Protein AF-A0A951F883-F1 (afdb_monomer_lite)

Secondary structure (DSSP, 8-state):
-----------------------------------------------------THHHHHHHHHHHHHHHHHHHHHHHHHHHTTSS-HHHHHHHHHHHHHHHHHHHHHHHTSSS--GGG--HHHHHHHHHHHHHHHHHHHHHHHHHHHHHHTTSS-HHHHHHHHHHHHHHHHHHHHHHHHHHHHHHHHHHHHHHHHHHHTT--HHHHEEEE-TTS---GGGHHHHHHHHHHHHSS---EEEES--HHHHHTTEE-TT-EEE---TTSHHHHHHHHHHHHTT--EEEESS-BTTTBSSSEEEESSPPEEP-----

Structure (mmCIF, N/CA/C/O backbone):
data_AF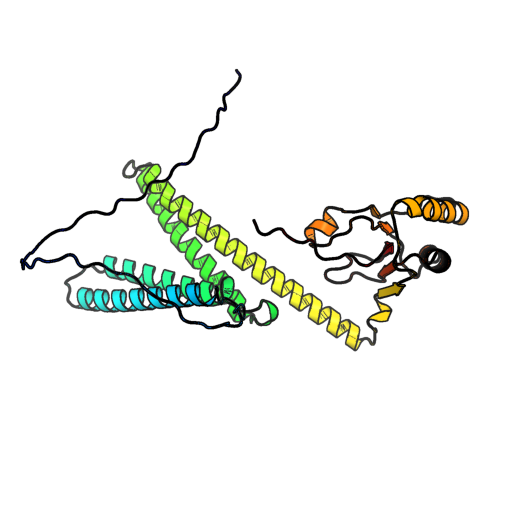-A0A951F883-F1
#
_entry.id   AF-A0A951F883-F1
#
loop_
_atom_site.group_PDB
_atom_site.id
_atom_site.type_symbol
_atom_site.label_atom_id
_atom_site.label_alt_id
_atom_site.label_comp_id
_atom_site.label_asym_id
_atom_site.label_entity_id
_atom_site.label_seq_id
_atom_site.pdbx_PDB_ins_code
_atom_site.Cartn_x
_atom_site.Cartn_y
_atom_site.Cartn_z
_atom_site.occupancy
_atom_site.B_iso_or_equiv
_atom_site.auth_seq_id
_atom_site.auth_comp_id
_atom_site.auth_asym_id
_atom_site.auth_atom_id
_atom_site.pdbx_PDB_model_num
ATOM 1 N N . MET A 1 1 ? -34.482 -24.686 -9.930 1.00 43.56 1 MET A N 1
ATOM 2 C CA . MET A 1 1 ? -33.218 -24.230 -10.559 1.00 43.56 1 MET A CA 1
ATOM 3 C C . MET A 1 1 ? -33.527 -23.090 -11.518 1.00 43.56 1 MET A C 1
ATOM 5 O O . MET A 1 1 ? -34.614 -23.067 -12.077 1.00 43.56 1 MET A O 1
ATOM 9 N N . SER A 1 2 ? -32.551 -22.199 -11.689 1.00 38.66 2 SER A N 1
ATOM 10 C CA . SER A 1 2 ? -32.579 -20.903 -12.387 1.00 38.66 2 SER A CA 1
ATOM 11 C C . SER A 1 2 ? -33.092 -19.714 -11.565 1.00 38.66 2 SER A C 1
ATOM 13 O O . SER A 1 2 ? -34.250 -19.645 -11.159 1.00 38.66 2 SER A O 1
ATOM 15 N N . LYS A 1 3 ? -32.135 -18.825 -11.280 1.00 35.69 3 LYS A N 1
ATOM 16 C CA . LYS A 1 3 ? -32.240 -17.597 -10.499 1.00 35.69 3 LYS A CA 1
ATOM 17 C C . LYS A 1 3 ? -32.502 -16.399 -11.416 1.00 35.69 3 LYS A C 1
ATOM 19 O O . LYS A 1 3 ? -32.080 -16.366 -12.566 1.00 35.69 3 LYS A O 1
ATOM 24 N N . SER A 1 4 ? -33.156 -15.423 -10.806 1.00 34.41 4 SER A N 1
ATOM 25 C CA . SER A 1 4 ? -33.413 -14.035 -11.183 1.00 34.41 4 SER A CA 1
ATOM 26 C C . SER A 1 4 ? -32.200 -13.232 -11.673 1.00 34.41 4 SER A C 1
ATOM 28 O O . SER A 1 4 ? -31.089 -13.476 -11.217 1.00 34.41 4 SER A O 1
ATOM 30 N N . ALA A 1 5 ? -32.459 -12.155 -12.429 1.00 34.22 5 ALA A N 1
ATOM 31 C CA . ALA A 1 5 ? -32.172 -10.779 -11.982 1.00 34.22 5 ALA A CA 1
ATOM 32 C C . ALA A 1 5 ? -32.765 -9.733 -12.951 1.00 34.22 5 ALA A C 1
ATOM 34 O O . ALA A 1 5 ? -32.318 -9.588 -14.085 1.00 34.22 5 ALA A O 1
ATOM 35 N N . LYS A 1 6 ? -33.764 -8.983 -12.472 1.00 31.06 6 LYS A N 1
ATOM 36 C CA . LYS A 1 6 ? -34.178 -7.677 -13.004 1.00 31.06 6 LYS A CA 1
ATOM 37 C C . LYS A 1 6 ? -33.510 -6.611 -12.133 1.00 31.06 6 LYS A C 1
ATOM 39 O O . LYS A 1 6 ? -33.590 -6.710 -10.912 1.00 31.06 6 LYS A O 1
ATOM 44 N N . TRP A 1 7 ? -32.874 -5.619 -12.744 1.00 31.67 7 TRP A N 1
ATOM 45 C CA . TRP A 1 7 ? -32.436 -4.395 -12.066 1.00 31.67 7 TRP A CA 1
ATOM 46 C C . TRP A 1 7 ? -33.595 -3.396 -12.012 1.00 31.67 7 TRP A C 1
ATOM 48 O O . TRP A 1 7 ? -34.329 -3.274 -12.997 1.00 31.67 7 TRP A O 1
ATOM 58 N N . PRO A 1 8 ? -33.755 -2.669 -10.894 1.00 40.34 8 PRO A N 1
ATOM 59 C CA . PRO A 1 8 ? -33.967 -1.231 -11.045 1.00 40.34 8 PRO A CA 1
ATOM 60 C C . PRO A 1 8 ? -33.284 -0.350 -9.975 1.00 40.34 8 PRO A C 1
ATOM 62 O O . PRO A 1 8 ? -33.286 -0.664 -8.793 1.00 40.34 8 PRO A O 1
ATOM 65 N N . ILE A 1 9 ? -32.791 0.801 -10.453 1.00 32.69 9 ILE A N 1
ATOM 66 C CA . ILE A 1 9 ? -33.051 2.162 -9.943 1.00 32.69 9 ILE A CA 1
ATOM 67 C C . ILE A 1 9 ? -32.659 2.447 -8.479 1.00 32.69 9 ILE A C 1
ATOM 69 O O . ILE A 1 9 ? -33.407 2.147 -7.555 1.00 32.69 9 ILE A O 1
ATOM 73 N N . TYR A 1 10 ? -31.560 3.186 -8.288 1.00 28.70 10 TYR A N 1
ATOM 74 C CA . TYR A 1 10 ? -31.334 3.972 -7.071 1.00 28.70 10 TYR A CA 1
ATOM 75 C C . TYR A 1 10 ? -31.839 5.404 -7.279 1.00 28.70 10 TYR A C 1
ATOM 77 O O . TYR A 1 10 ? -31.246 6.190 -8.015 1.00 28.70 10 TYR A O 1
ATOM 85 N N . GLY A 1 11 ? -32.962 5.709 -6.628 1.00 27.70 11 GLY A N 1
ATOM 86 C CA . GLY A 1 11 ? -33.382 7.058 -6.269 1.00 27.70 11 GLY A CA 1
ATOM 87 C C . GLY A 1 11 ? -32.917 7.392 -4.849 1.00 27.70 11 GLY A C 1
ATOM 88 O O . GLY A 1 11 ? -32.755 6.506 -4.014 1.00 27.70 11 GLY A O 1
ATOM 89 N N . ALA A 1 12 ? -32.683 8.683 -4.627 1.00 32.75 12 ALA A N 1
ATOM 90 C CA . ALA A 1 12 ? -32.290 9.320 -3.375 1.00 32.75 12 ALA A CA 1
ATOM 91 C C . ALA A 1 12 ? -33.176 8.950 -2.170 1.00 32.75 12 ALA A C 1
ATOM 93 O O . ALA A 1 12 ? -34.337 8.604 -2.363 1.00 32.75 12 ALA A O 1
ATOM 94 N N . ILE A 1 13 ? -32.665 9.143 -0.944 1.00 29.00 13 ILE A N 1
ATOM 95 C CA . ILE A 1 13 ? -33.336 9.926 0.112 1.00 29.00 13 ILE A CA 1
ATOM 96 C C . ILE A 1 13 ? -32.418 10.129 1.333 1.00 29.00 13 ILE A C 1
ATOM 98 O O . ILE A 1 13 ? -31.695 9.247 1.785 1.00 29.00 13 ILE A O 1
ATOM 102 N N . LEU A 1 14 ? -32.497 11.372 1.796 1.00 28.56 14 LEU A N 1
ATOM 103 C CA . LEU A 1 14 ? -31.942 12.047 2.961 1.00 28.56 14 LEU A CA 1
ATOM 104 C C . LEU A 1 14 ? -32.742 11.718 4.248 1.00 28.56 14 LEU A C 1
ATOM 106 O O . LEU A 1 14 ? -33.896 11.313 4.164 1.00 28.56 14 LEU A O 1
ATOM 110 N N . CYS A 1 15 ? -32.169 12.066 5.409 1.00 27.91 15 CYS A N 1
ATOM 111 C CA . CYS A 1 15 ? -32.773 12.198 6.754 1.00 27.91 15 CYS A CA 1
ATOM 112 C C . CYS A 1 15 ? -32.878 10.938 7.633 1.00 27.91 15 CYS A C 1
ATOM 114 O O . CYS A 1 15 ? -33.647 10.030 7.354 1.00 27.91 15 CYS A O 1
ATOM 116 N N . MET A 1 16 ? -32.242 10.976 8.812 1.00 27.28 16 MET A N 1
ATOM 117 C CA . MET A 1 16 ? -32.909 11.361 10.070 1.00 27.28 16 MET A CA 1
ATOM 118 C C . MET A 1 16 ? -31.922 11.314 11.249 1.00 27.28 16 MET A C 1
ATOM 120 O O . MET A 1 16 ? -31.499 10.244 11.671 1.00 27.28 16 MET A O 1
ATOM 124 N N . LEU A 1 17 ? -31.637 12.471 11.849 1.00 33.62 17 LEU A N 1
ATOM 125 C CA . LEU A 1 17 ? -31.330 12.553 13.277 1.00 33.62 17 LEU A CA 1
ATOM 126 C C . LEU A 1 17 ? -32.220 13.641 13.871 1.00 33.62 17 LEU A C 1
ATOM 128 O O . LEU A 1 17 ? -32.060 14.825 13.584 1.00 33.62 17 LEU A O 1
ATOM 132 N N . ALA A 1 18 ? -33.190 13.203 14.667 1.00 32.91 18 ALA A N 1
ATOM 133 C CA . ALA A 1 18 ? -34.040 14.047 15.481 1.00 32.91 18 ALA A CA 1
ATOM 134 C C . ALA A 1 18 ? -33.900 13.628 16.945 1.00 32.91 18 ALA A C 1
ATOM 136 O O . ALA A 1 18 ? -33.904 12.438 17.255 1.00 32.91 18 ALA A O 1
ATOM 137 N N . GLY A 1 19 ? -33.875 14.635 17.819 1.00 27.22 19 GLY A N 1
ATOM 138 C CA . GLY A 1 19 ? -34.333 14.525 19.199 1.00 27.22 19 GLY A CA 1
ATOM 139 C C . GLY A 1 19 ? -33.302 14.930 20.245 1.00 27.22 19 GLY A C 1
ATOM 140 O O . GLY A 1 19 ? -32.483 14.113 20.631 1.00 27.22 19 GLY A O 1
ATOM 141 N N . PHE A 1 20 ? -33.393 16.161 20.752 1.00 30.19 20 PHE A N 1
ATOM 142 C CA . PHE A 1 20 ? -33.815 16.427 22.138 1.00 30.19 20 PHE A CA 1
ATOM 143 C C . PHE A 1 20 ? -34.248 17.910 22.274 1.00 30.19 20 PHE A C 1
ATOM 145 O O . PHE A 1 20 ? -33.787 18.739 21.487 1.00 30.19 20 PHE A O 1
ATOM 152 N N . PRO A 1 21 ? -35.190 18.254 23.180 1.00 47.72 21 PRO A N 1
ATOM 153 C CA . PRO A 1 21 ? -36.017 19.455 23.076 1.00 47.72 21 PRO A CA 1
ATOM 154 C C . PRO A 1 21 ? -35.662 20.560 24.085 1.00 47.72 21 PRO A C 1
ATOM 156 O O . PRO A 1 21 ? -35.121 20.290 25.153 1.00 47.72 21 PRO A O 1
ATOM 159 N N . GLY A 1 22 ? -36.159 21.772 23.808 1.00 29.59 22 GLY A N 1
ATOM 160 C CA . GLY A 1 22 ? -36.805 22.587 24.843 1.00 29.59 22 GLY A CA 1
ATOM 161 C C . GLY A 1 22 ? -36.310 24.024 25.027 1.00 29.59 22 GLY A C 1
ATOM 162 O O . GLY A 1 22 ? -35.178 24.235 25.434 1.00 29.59 22 GLY A O 1
ATOM 163 N N . TRP A 1 23 ? -37.266 24.955 24.869 1.00 33.91 23 TRP A N 1
ATOM 164 C CA . TRP A 1 23 ? -37.297 26.379 25.266 1.00 33.91 23 TRP A CA 1
ATOM 165 C C . TRP A 1 23 ? -36.600 27.341 24.284 1.00 33.91 23 TRP A C 1
ATOM 167 O O . TRP A 1 23 ? -35.400 27.275 24.087 1.00 33.91 23 TRP A O 1
ATOM 177 N N . GLY A 1 24 ? -37.250 28.283 23.596 1.00 31.23 24 GLY A N 1
ATOM 178 C CA . GLY A 1 24 ? -38.597 28.839 23.702 1.00 31.23 24 GLY A CA 1
ATOM 179 C C . GLY A 1 24 ? -38.526 30.340 23.988 1.00 31.23 24 GLY A C 1
ATOM 180 O O . GLY A 1 24 ? -38.476 30.698 25.155 1.00 31.23 24 GLY A O 1
ATOM 181 N N . GLN A 1 25 ? -38.557 31.194 22.953 1.00 37.16 25 GLN A N 1
ATOM 182 C CA . GLN A 1 25 ? -39.374 32.423 22.918 1.00 37.16 25 GLN A CA 1
ATOM 183 C C . GLN A 1 25 ? -39.270 33.204 21.590 1.00 37.16 25 GLN A C 1
ATOM 185 O O . GLN A 1 25 ? -38.217 33.677 21.184 1.00 37.16 25 GLN A O 1
ATOM 190 N N . SER A 1 26 ? -40.442 33.285 20.957 1.00 33.22 26 SER A N 1
ATOM 191 C CA . SER A 1 26 ? -41.060 34.305 20.094 1.00 33.22 26 SER A CA 1
ATOM 192 C C . SER A 1 26 ? -40.390 35.674 19.861 1.00 33.22 26 SER A C 1
ATOM 194 O O . SER A 1 26 ? -40.106 36.389 20.815 1.00 33.22 26 SER A O 1
ATOM 196 N N . ALA A 1 27 ? -40.369 36.094 18.586 1.00 34.38 27 ALA A N 1
ATOM 197 C CA . ALA A 1 27 ? -40.848 37.389 18.045 1.00 34.38 27 ALA A CA 1
ATOM 198 C C . ALA A 1 27 ? -40.723 37.324 16.498 1.00 34.38 27 ALA A C 1
ATOM 200 O O . ALA A 1 27 ? -39.640 37.079 15.987 1.00 34.38 27 ALA A O 1
ATOM 201 N N . ALA A 1 28 ? -41.800 37.216 15.711 1.00 31.69 28 ALA A N 1
ATOM 202 C CA . ALA A 1 28 ? -42.703 38.276 15.232 1.00 31.69 28 ALA A CA 1
ATOM 203 C C . ALA A 1 28 ? -42.051 39.312 14.280 1.00 31.69 28 ALA A C 1
ATOM 205 O O . ALA A 1 28 ? -41.167 40.054 14.687 1.00 31.69 28 ALA A O 1
ATOM 206 N N . GLY A 1 29 ? -42.575 39.401 13.044 1.00 31.91 29 GLY A N 1
ATOM 207 C CA . GLY A 1 29 ? -42.363 40.503 12.080 1.00 31.91 29 GLY A CA 1
ATOM 208 C C . GLY A 1 29 ? -42.055 40.009 10.656 1.00 31.91 29 GLY A C 1
ATOM 209 O O . GLY A 1 29 ? -40.917 39.674 10.372 1.00 31.91 29 GLY A O 1
ATOM 210 N N . GLN A 1 30 ? -43.039 39.664 9.815 1.00 32.91 30 GLN A N 1
ATOM 211 C CA . GLN A 1 30 ? -43.811 40.520 8.883 1.00 32.91 30 GLN A CA 1
ATOM 212 C C . GLN A 1 30 ? -43.016 41.266 7.792 1.00 32.91 30 GLN A C 1
ATOM 214 O O . GLN A 1 30 ? -42.211 42.136 8.094 1.00 32.91 30 GLN A O 1
ATOM 219 N N . GLY A 1 31 ? -43.440 41.024 6.539 1.00 30.39 31 GLY A N 1
ATOM 220 C CA . GLY A 1 31 ? -43.352 41.937 5.386 1.00 30.39 31 GLY A CA 1
ATOM 221 C C . GLY A 1 31 ? -42.025 41.883 4.624 1.00 30.39 31 GLY A C 1
ATOM 222 O O . GLY A 1 31 ? -40.970 41.833 5.225 1.00 30.39 31 GLY A O 1
ATOM 223 N N . GLY A 1 32 ? -41.962 41.891 3.298 1.00 30.75 32 GLY A N 1
ATOM 224 C CA . GLY A 1 32 ? -42.953 42.145 2.263 1.00 30.75 32 GLY A CA 1
ATOM 225 C C . GLY A 1 32 ? -42.246 42.095 0.901 1.00 30.75 32 GLY A C 1
ATOM 226 O O . GLY A 1 32 ? -41.024 42.180 0.816 1.00 30.75 32 GLY A O 1
ATOM 227 N N . ALA A 1 33 ? -43.038 41.892 -0.146 1.00 32.91 33 ALA A N 1
ATOM 228 C CA . ALA A 1 33 ? -42.633 41.782 -1.543 1.00 32.91 33 ALA A CA 1
ATOM 229 C C . ALA A 1 33 ? -41.993 43.065 -2.111 1.00 32.91 33 ALA A C 1
ATOM 231 O O . ALA A 1 33 ? -42.304 44.163 -1.654 1.00 32.91 33 ALA A O 1
ATOM 232 N N . GLY A 1 34 ? -41.192 42.930 -3.177 1.00 31.39 34 GLY A N 1
ATOM 233 C CA . GLY A 1 34 ? -40.743 44.086 -3.960 1.00 31.39 34 GLY A CA 1
ATOM 234 C C . GLY A 1 34 ? -39.633 43.816 -4.980 1.00 31.39 34 GLY A C 1
ATOM 235 O O . GLY A 1 34 ? -38.496 44.190 -4.751 1.00 31.39 34 GLY A O 1
ATOM 236 N N . ASP A 1 35 ? -39.989 43.133 -6.066 1.00 30.31 35 ASP A N 1
ATOM 237 C CA . ASP A 1 35 ? -39.754 43.483 -7.480 1.00 30.31 35 ASP A CA 1
ATOM 238 C C . ASP A 1 35 ? -38.525 44.301 -7.975 1.00 30.31 35 ASP A C 1
ATOM 240 O O . ASP A 1 35 ? -38.195 45.363 -7.456 1.00 30.31 35 ASP A O 1
ATOM 244 N N . LYS A 1 36 ? -38.072 43.880 -9.177 1.00 33.66 36 LYS A N 1
ATOM 245 C CA . LYS A 1 36 ? -37.352 44.592 -10.273 1.00 33.66 36 LYS A CA 1
ATOM 246 C C . LYS A 1 36 ? -35.812 44.543 -10.376 1.00 33.66 36 LYS A C 1
ATOM 248 O O . LYS A 1 36 ? -35.089 45.291 -9.741 1.00 33.66 36 LYS A O 1
ATOM 253 N N . ALA A 1 37 ? -35.374 43.684 -11.305 1.00 32.22 37 ALA A N 1
ATOM 254 C CA . ALA A 1 37 ? -34.812 43.973 -12.643 1.00 32.22 37 ALA A CA 1
ATOM 255 C C . ALA A 1 37 ? -33.705 45.035 -12.878 1.00 32.22 37 ALA A C 1
ATOM 257 O O . ALA A 1 37 ? -33.809 46.177 -12.445 1.00 32.22 37 ALA A O 1
ATOM 258 N N . SER A 1 38 ? -32.813 44.651 -13.816 1.00 29.25 38 SER A N 1
ATOM 259 C CA . SER A 1 38 ? -31.803 45.424 -14.579 1.00 29.25 38 SER A CA 1
ATOM 260 C C . SER A 1 38 ? -30.549 45.851 -13.808 1.00 29.25 38 SER A C 1
ATOM 262 O O . SER A 1 38 ? -30.635 46.241 -12.657 1.00 29.25 38 SER A O 1
ATOM 264 N N . SER A 1 39 ? -29.334 45.840 -14.359 1.00 30.30 39 SER A N 1
ATOM 265 C CA . SER A 1 39 ? -28.843 45.679 -15.738 1.00 30.30 39 SER A CA 1
ATOM 266 C C . SER A 1 39 ? -27.308 45.571 -15.703 1.00 30.30 39 SER A C 1
ATOM 268 O O . SER A 1 39 ? -26.690 46.159 -14.822 1.00 30.30 39 SER A O 1
ATOM 270 N N . ASP A 1 40 ? -26.748 44.866 -16.688 1.00 29.17 40 ASP A N 1
ATOM 271 C CA . ASP A 1 40 ? -25.468 45.068 -17.393 1.00 29.17 40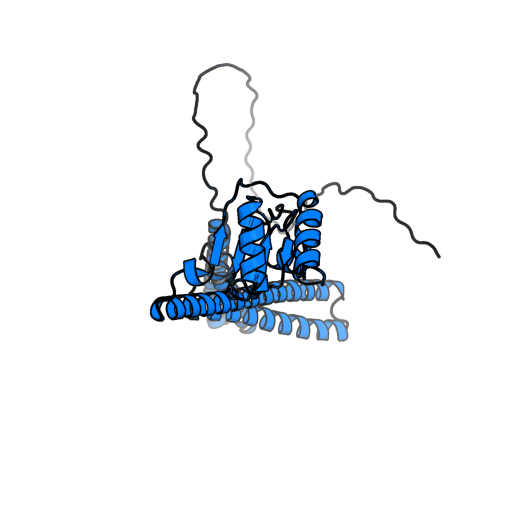 ASP A CA 1
ATOM 272 C C . ASP A 1 40 ? -24.224 45.621 -16.673 1.00 29.17 40 ASP A C 1
ATOM 274 O O . ASP A 1 40 ? -24.195 46.746 -16.181 1.00 29.17 40 ASP A O 1
ATOM 278 N N . GLY A 1 41 ? -23.105 44.894 -16.820 1.00 28.83 41 GLY A N 1
ATOM 279 C CA . GLY A 1 41 ? -21.776 45.490 -16.671 1.00 28.83 41 GLY A CA 1
ATOM 280 C C . GLY A 1 41 ? -20.602 44.519 -16.529 1.00 28.83 41 GLY A C 1
ATOM 281 O O . GLY A 1 41 ? -20.182 44.238 -15.419 1.00 28.83 41 GLY A O 1
ATOM 282 N N . VAL A 1 42 ? -20.060 44.068 -17.667 1.00 30.92 42 VAL A N 1
ATOM 283 C CA . VAL A 1 42 ? -18.616 43.953 -17.991 1.00 30.92 42 VAL A CA 1
ATOM 284 C C . VAL A 1 42 ? -17.650 43.419 -16.912 1.00 30.92 42 VAL A C 1
ATOM 286 O O . VAL A 1 42 ? -17.328 44.128 -15.971 1.00 30.92 42 VAL A O 1
ATOM 289 N N . ALA A 1 43 ? -17.004 42.274 -17.179 1.00 31.48 43 ALA A N 1
ATOM 290 C CA . ALA A 1 43 ? -15.533 42.159 -17.151 1.00 31.48 43 ALA A CA 1
ATOM 291 C C . ALA A 1 43 ? -15.059 40.767 -17.600 1.00 31.48 43 ALA A C 1
ATOM 293 O O . ALA A 1 43 ? -15.394 39.743 -17.009 1.00 31.48 43 ALA A O 1
ATOM 294 N N . ALA A 1 44 ? -14.212 40.752 -18.629 1.00 38.62 44 ALA A N 1
ATOM 295 C CA . ALA A 1 44 ? -13.382 39.616 -18.989 1.00 38.62 44 ALA A CA 1
ATOM 296 C C . ALA A 1 44 ? -12.392 39.322 -17.847 1.00 38.62 44 ALA A C 1
ATOM 298 O O . ALA A 1 44 ? -11.475 40.101 -17.589 1.00 38.62 44 ALA A O 1
ATOM 299 N N . GLY A 1 45 ? -12.592 38.192 -17.168 1.00 30.22 45 GLY A N 1
ATOM 300 C CA . GLY A 1 45 ? -11.732 37.673 -16.110 1.00 30.22 45 GLY A CA 1
ATOM 301 C C . GLY A 1 45 ? -11.105 36.350 -16.533 1.00 30.22 45 GLY A C 1
ATOM 302 O O . GLY A 1 45 ? -11.767 35.322 -16.606 1.00 30.22 45 GLY A O 1
ATOM 303 N N . LYS A 1 46 ? -9.812 36.414 -16.830 1.00 33.72 46 LYS A N 1
ATOM 304 C CA . LYS A 1 46 ? -8.858 35.330 -17.086 1.00 33.72 46 LYS A CA 1
ATOM 305 C C . LYS A 1 46 ? -9.064 34.162 -16.097 1.00 33.72 46 LYS A C 1
ATOM 307 O O . LYS A 1 46 ? -8.738 34.299 -14.922 1.00 33.72 46 LYS A O 1
ATOM 312 N N . SER A 1 47 ? -9.573 33.014 -16.554 1.00 29.38 47 SER A N 1
ATOM 313 C CA . SER A 1 47 ? -9.658 31.801 -15.730 1.00 29.38 47 SER A CA 1
ATOM 314 C C . SER A 1 47 ? -8.274 31.155 -15.621 1.00 29.38 47 SER A C 1
ATOM 316 O O . SER A 1 47 ? -7.905 30.283 -16.410 1.00 29.38 47 SER A O 1
ATOM 318 N N . ALA A 1 48 ? -7.482 31.614 -14.655 1.00 32.88 48 ALA A N 1
ATOM 319 C CA . ALA A 1 48 ? -6.428 30.789 -14.089 1.00 32.88 48 ALA A CA 1
ATOM 320 C C . ALA A 1 48 ? -7.125 29.660 -13.321 1.00 32.88 48 ALA A C 1
ATOM 322 O O . ALA A 1 48 ? -7.721 29.894 -12.271 1.00 32.88 48 ALA A O 1
ATOM 323 N N . ALA A 1 49 ? -7.124 28.459 -13.898 1.00 33.03 49 ALA A N 1
ATOM 324 C CA . ALA A 1 49 ? -7.482 27.246 -13.186 1.00 33.03 49 ALA A CA 1
ATOM 325 C C . ALA A 1 49 ? -6.457 27.071 -12.059 1.00 33.03 49 ALA A C 1
ATOM 327 O O . ALA A 1 49 ? -5.300 26.744 -12.314 1.00 33.03 49 ALA A O 1
ATOM 328 N N . GLY A 1 50 ? -6.868 27.420 -10.842 1.00 32.50 50 GLY A N 1
ATOM 329 C CA . GLY A 1 50 ? -6.099 27.173 -9.636 1.00 32.50 50 GLY A CA 1
ATOM 330 C C . GLY A 1 50 ? -6.033 25.676 -9.368 1.00 32.50 50 GLY A C 1
ATOM 331 O O . GLY A 1 50 ? -7.059 24.995 -9.395 1.00 32.50 50 GLY A O 1
ATOM 332 N N . ASP A 1 51 ? -4.816 25.202 -9.117 1.00 39.31 51 ASP A N 1
ATOM 333 C CA . ASP A 1 51 ? -4.539 23.976 -8.375 1.00 39.31 51 ASP A CA 1
ATOM 334 C C . ASP A 1 51 ? -5.423 23.922 -7.122 1.00 39.31 51 ASP A C 1
ATOM 336 O O . ASP A 1 51 ? -5.415 24.843 -6.302 1.00 39.31 51 ASP A O 1
ATOM 340 N N . ALA A 1 52 ? -6.194 22.846 -6.975 1.00 33.62 52 ALA A N 1
ATOM 341 C CA . ALA A 1 52 ? -6.950 22.564 -5.763 1.00 33.62 52 ALA A CA 1
ATOM 342 C C . ALA A 1 52 ? -6.081 21.740 -4.789 1.00 33.62 52 ALA A C 1
ATOM 344 O O . ALA A 1 52 ? -5.566 20.692 -5.186 1.00 33.62 52 ALA A O 1
ATOM 345 N N . PRO A 1 53 ? -5.932 22.158 -3.517 1.00 43.28 53 PRO A N 1
ATOM 346 C CA . PRO A 1 53 ? -5.242 21.394 -2.487 1.00 43.28 53 PRO A CA 1
ATOM 347 C C . PRO A 1 53 ? -6.257 20.507 -1.750 1.00 43.28 53 PRO A C 1
ATOM 349 O O . PRO A 1 53 ? -6.784 20.877 -0.705 1.00 43.28 53 PRO A O 1
ATOM 352 N N . GLU A 1 54 ? -6.575 19.328 -2.285 1.00 46.28 54 GLU A N 1
ATOM 353 C CA . GLU A 1 54 ? -7.500 18.404 -1.599 1.00 46.28 54 GLU A CA 1
ATOM 354 C C . GLU A 1 54 ? -6.872 17.732 -0.357 1.00 46.28 54 GLU A C 1
ATOM 356 O O . GLU A 1 54 ? -7.593 17.256 0.519 1.00 46.28 54 GLU A O 1
ATOM 361 N N . SER A 1 55 ? -5.540 17.748 -0.214 1.00 51.66 55 SER A N 1
ATOM 362 C CA . SER A 1 55 ? -4.830 17.108 0.907 1.00 51.66 55 SER A CA 1
ATOM 363 C C . SER A 1 55 ? -4.854 17.892 2.228 1.00 51.66 55 SER A C 1
ATOM 365 O O . SER A 1 55 ? -4.650 17.295 3.284 1.00 51.66 55 SER A O 1
ATOM 367 N N . ASP A 1 56 ? -5.116 19.204 2.206 1.00 58.09 56 ASP A N 1
ATOM 368 C CA . ASP A 1 56 ? -5.075 20.043 3.419 1.00 58.09 56 ASP A CA 1
ATOM 369 C C . ASP A 1 56 ? -6.318 19.862 4.309 1.00 58.09 56 ASP A C 1
ATOM 371 O O . ASP A 1 56 ? -6.245 19.987 5.534 1.00 58.09 56 ASP A O 1
ATOM 375 N N . GLY A 1 57 ? -7.462 19.504 3.716 1.00 61.78 57 GLY A N 1
ATOM 376 C CA . GLY A 1 57 ? -8.725 19.347 4.445 1.00 61.78 57 GLY A CA 1
ATOM 377 C C . GLY A 1 57 ? -8.746 18.148 5.400 1.00 61.78 57 GLY A C 1
ATOM 378 O O . GLY A 1 57 ? -9.291 18.246 6.501 1.00 61.78 57 GLY A O 1
ATOM 379 N N . ALA A 1 58 ? -8.123 17.030 5.011 1.00 66.19 58 ALA A N 1
ATOM 380 C CA . ALA A 1 58 ? -8.063 15.819 5.833 1.00 66.19 58 ALA A CA 1
ATOM 381 C C . ALA A 1 58 ? -7.176 16.010 7.078 1.00 66.19 58 ALA A C 1
ATOM 383 O O . ALA A 1 58 ? -7.583 15.647 8.185 1.00 66.19 58 ALA A O 1
ATOM 384 N N . SER A 1 59 ? -6.020 16.674 6.921 1.00 73.56 59 SER A N 1
ATOM 385 C CA . SER A 1 59 ? -5.132 17.007 8.046 1.00 73.56 59 SER A CA 1
ATOM 386 C C . SER A 1 59 ? -5.821 17.938 9.039 1.00 73.56 59 SER A C 1
ATOM 388 O O . SER A 1 59 ? -5.864 17.630 10.231 1.00 73.56 59 SER A O 1
ATOM 390 N N . ALA A 1 60 ? -6.463 19.006 8.553 1.00 82.62 60 ALA A N 1
ATOM 391 C CA . ALA A 1 60 ? -7.168 19.963 9.403 1.00 82.62 60 ALA A CA 1
ATOM 392 C C . ALA A 1 60 ? -8.319 19.322 10.204 1.00 82.62 60 ALA A C 1
ATOM 394 O O . ALA A 1 60 ? -8.521 19.647 11.377 1.00 82.62 60 ALA A O 1
ATOM 395 N N . LEU A 1 61 ? -9.060 18.381 9.602 1.00 84.94 61 LEU A N 1
ATOM 396 C CA . LEU A 1 61 ? -10.111 17.639 10.301 1.00 84.94 61 LEU A CA 1
ATOM 397 C C . LEU A 1 61 ? -9.530 16.746 11.407 1.00 84.94 61 LEU A C 1
ATOM 399 O O . LEU A 1 61 ? -10.037 16.764 12.530 1.00 84.94 61 LEU A O 1
ATOM 403 N N . SER A 1 62 ? -8.468 15.992 11.108 1.00 87.31 62 SER A N 1
ATOM 404 C CA . SER A 1 62 ? -7.826 15.107 12.090 1.00 87.31 62 SER A CA 1
ATOM 405 C C . SER A 1 62 ? -7.269 15.883 13.292 1.00 87.31 62 SER A C 1
ATOM 407 O O . SER A 1 62 ? -7.450 15.474 14.439 1.00 87.31 62 SER A O 1
ATOM 409 N N . GLU A 1 63 ? -6.687 17.059 13.053 1.00 89.12 63 GLU A N 1
ATOM 410 C CA . GLU A 1 63 ? -6.167 17.951 14.093 1.00 89.12 63 GLU A CA 1
ATOM 411 C C . GLU A 1 63 ? -7.284 18.528 14.970 1.00 89.12 63 GLU A C 1
ATOM 413 O O . GLU A 1 63 ? -7.160 18.567 16.198 1.00 89.12 63 GLU A O 1
ATOM 418 N N . ALA A 1 64 ? -8.409 18.925 14.367 1.00 90.50 64 ALA A N 1
ATOM 419 C CA . ALA A 1 64 ? -9.572 19.398 15.109 1.00 90.50 64 ALA A CA 1
ATOM 420 C C . ALA A 1 64 ? -10.177 18.296 15.999 1.00 90.50 64 ALA A C 1
ATOM 422 O O . ALA A 1 64 ? -10.544 18.560 17.150 1.00 90.50 64 ALA A O 1
ATOM 423 N N . LEU A 1 65 ? -10.258 17.059 15.492 1.00 90.06 65 LEU A N 1
ATOM 424 C CA . LEU A 1 65 ? -10.733 15.901 16.255 1.00 90.06 65 LEU A CA 1
ATOM 425 C C . LEU A 1 65 ? -9.790 15.558 17.412 1.00 90.06 65 LEU A C 1
ATOM 427 O O . LEU A 1 65 ? -10.262 15.331 18.528 1.00 90.06 65 LEU A O 1
ATOM 431 N N . LEU A 1 66 ? -8.477 15.591 17.176 1.00 93.06 66 LEU A N 1
ATOM 432 C CA . LEU A 1 66 ? -7.472 15.386 18.215 1.00 93.06 66 LEU A CA 1
ATOM 433 C C . LEU A 1 66 ? -7.604 16.428 19.330 1.00 93.06 66 LEU A C 1
ATOM 435 O O . LEU A 1 66 ? -7.705 16.069 20.504 1.00 93.06 66 LEU A O 1
ATOM 439 N N . LYS A 1 67 ? -7.684 17.715 18.973 1.00 94.25 67 LYS A N 1
ATOM 440 C CA . LYS A 1 67 ? -7.859 18.793 19.955 1.00 94.25 67 LYS A CA 1
ATOM 441 C C . LYS A 1 67 ? -9.127 18.593 20.786 1.00 94.25 67 LYS A C 1
ATOM 443 O O . LYS A 1 67 ? -9.105 18.742 22.006 1.00 94.25 67 LYS A O 1
ATOM 448 N N . ARG A 1 68 ? -10.235 18.220 20.141 1.00 93.81 68 ARG A N 1
ATOM 449 C CA . ARG A 1 68 ? -11.491 17.937 20.842 1.00 93.81 68 ARG A CA 1
ATOM 450 C C . ARG A 1 68 ? -11.345 16.776 21.829 1.00 93.81 68 ARG A C 1
ATOM 452 O O . ARG A 1 68 ? -11.819 16.896 22.956 1.00 93.81 68 ARG A O 1
ATOM 459 N N . ALA A 1 69 ? -10.692 15.686 21.431 1.00 93.31 69 ALA A N 1
ATOM 460 C CA . ALA A 1 69 ? -10.465 14.539 22.308 1.00 93.31 69 ALA A CA 1
ATOM 461 C C . ALA A 1 69 ? -9.604 14.913 23.531 1.00 93.31 69 ALA A C 1
ATOM 463 O O . ALA A 1 69 ? -9.912 14.499 24.648 1.00 93.31 69 ALA A O 1
ATOM 464 N N . GLN A 1 70 ? -8.581 15.755 23.349 1.00 95.69 70 GLN A N 1
ATOM 465 C CA . GLN A 1 70 ? -7.744 16.271 24.442 1.00 95.69 70 GLN A CA 1
ATOM 466 C C . GLN A 1 70 ? -8.548 17.128 25.431 1.00 95.69 70 GLN A C 1
ATOM 468 O O . GLN A 1 70 ? -8.452 16.943 26.651 1.00 95.69 70 GLN A O 1
ATOM 473 N N . ASP A 1 71 ? -9.373 18.038 24.907 1.00 95.56 71 ASP A N 1
ATOM 474 C CA . ASP A 1 71 ? -10.240 18.904 25.709 1.00 95.56 71 ASP A CA 1
ATOM 475 C C . ASP A 1 71 ? -11.271 18.068 26.505 1.00 95.56 71 ASP A C 1
ATOM 477 O O . ASP A 1 71 ? -11.544 18.348 27.678 1.00 95.56 71 ASP A O 1
ATOM 481 N N . GLU A 1 72 ? -11.824 17.011 25.897 1.00 94.19 72 GLU A N 1
ATOM 482 C CA . GLU A 1 72 ? -12.762 16.082 26.544 1.00 94.19 72 GLU A CA 1
ATOM 483 C C . GLU A 1 72 ? -12.091 15.246 27.649 1.00 94.19 72 GLU A C 1
ATOM 485 O O . GLU A 1 72 ? -12.627 15.188 28.759 1.00 94.19 72 GLU A O 1
ATOM 490 N N . VAL A 1 73 ? -10.903 14.672 27.407 1.00 96.19 73 VAL A N 1
ATOM 491 C CA . VAL A 1 73 ? -10.137 13.934 28.434 1.00 96.19 73 VAL A CA 1
ATOM 492 C C . VAL A 1 73 ? -9.811 14.831 29.624 1.00 96.19 73 VAL A C 1
ATOM 494 O O . VAL A 1 73 ? -10.035 14.436 30.768 1.00 96.19 73 VAL A O 1
ATOM 497 N N . THR A 1 74 ? -9.340 16.054 29.369 1.00 96.88 74 THR A N 1
ATOM 498 C CA . THR A 1 74 ? -9.000 17.020 30.427 1.00 96.88 74 THR A CA 1
ATOM 499 C C . THR A 1 74 ? -10.211 17.323 31.307 1.00 96.88 74 THR A C 1
ATOM 501 O O . THR A 1 74 ? -10.121 17.300 32.537 1.00 96.88 74 THR A O 1
ATOM 504 N N . ARG A 1 75 ? -11.375 17.546 30.685 1.00 96.19 75 ARG A N 1
ATOM 505 C CA . ARG A 1 75 ? -12.631 17.799 31.399 1.00 96.19 75 ARG A CA 1
ATOM 506 C C . ARG A 1 75 ? -13.074 16.594 32.227 1.00 96.19 75 ARG A C 1
ATOM 508 O O . ARG A 1 75 ? -13.435 16.758 33.391 1.00 96.19 75 ARG A O 1
ATOM 515 N N . VAL A 1 76 ? -13.070 15.396 31.640 1.00 95.75 76 VAL A N 1
ATOM 516 C CA . VAL A 1 76 ? -13.514 14.174 32.328 1.00 95.75 76 VAL A CA 1
ATOM 517 C C . VAL A 1 76 ? -12.577 13.829 33.481 1.00 95.75 76 VAL A C 1
ATOM 519 O O . VAL A 1 76 ? -13.065 13.481 34.553 1.00 95.75 76 VAL A O 1
ATOM 522 N N . ARG A 1 77 ? -11.261 14.008 33.320 1.00 96.50 77 ARG A N 1
ATOM 523 C CA . ARG A 1 77 ? -10.280 13.794 34.393 1.00 96.50 77 ARG A CA 1
ATOM 524 C C . ARG A 1 77 ? -10.586 14.651 35.620 1.00 96.50 77 ARG A C 1
ATOM 526 O O . ARG A 1 77 ? -10.698 14.104 36.712 1.00 96.50 77 ARG A O 1
ATOM 533 N N . ALA A 1 78 ? -10.825 15.950 35.431 1.00 96.06 78 ALA A N 1
ATOM 534 C CA . ALA A 1 78 ? -11.174 16.851 36.530 1.00 96.06 78 ALA A CA 1
ATOM 535 C C . ALA A 1 78 ? -12.459 16.414 37.262 1.00 96.06 78 ALA A C 1
ATOM 537 O O . ALA A 1 78 ? -12.530 16.453 38.489 1.00 96.06 78 ALA A O 1
ATOM 538 N N . LEU A 1 79 ? -13.472 15.950 36.524 1.00 95.69 79 LEU A N 1
ATOM 539 C CA . LEU A 1 79 ? -14.727 15.466 37.109 1.00 95.69 79 LEU A CA 1
ATOM 540 C C . LEU A 1 79 ? -14.573 14.121 37.840 1.00 95.69 79 LEU A C 1
ATOM 542 O O . LEU A 1 79 ? -15.277 13.876 38.820 1.00 95.69 79 LEU A O 1
ATOM 546 N N . VAL A 1 80 ? -13.660 13.254 37.394 1.00 96.31 80 VAL A N 1
ATOM 547 C CA . VAL A 1 80 ? -13.312 12.008 38.098 1.00 96.31 80 VAL A CA 1
ATOM 548 C C . VAL A 1 80 ? -12.535 12.304 39.382 1.00 96.31 80 VAL A C 1
ATOM 550 O O . VAL A 1 80 ? -12.829 11.707 40.415 1.00 96.31 80 VAL A O 1
ATOM 553 N N . GLU A 1 81 ? -11.595 13.251 39.356 1.00 94.88 81 GLU A N 1
ATOM 554 C CA . GLU A 1 81 ? -10.858 13.704 40.548 1.00 94.88 81 GLU A CA 1
ATOM 555 C C . GLU A 1 81 ? -11.790 14.311 41.605 1.00 94.88 81 GLU A C 1
ATOM 557 O O . GLU A 1 81 ? -11.609 14.091 42.800 1.00 94.88 81 GLU A O 1
ATOM 562 N N . GLN A 1 82 ? -12.841 15.005 41.162 1.00 95.75 82 GLN A N 1
ATOM 563 C CA . GLN A 1 82 ? -13.911 15.526 42.018 1.00 95.75 82 GLN A CA 1
ATOM 564 C C . GLN A 1 82 ? -14.917 14.448 42.468 1.00 95.75 82 GLN A C 1
ATOM 566 O O . GLN A 1 82 ? -15.882 14.763 43.161 1.00 95.75 82 GLN A O 1
ATOM 571 N N . GLY A 1 83 ? -14.744 13.186 42.056 1.00 94.62 83 GLY A N 1
ATOM 572 C CA . GLY A 1 83 ? -15.638 12.074 42.397 1.00 94.62 83 GLY A CA 1
ATOM 573 C C . GLY A 1 83 ? -17.019 12.131 41.734 1.00 94.62 83 GLY A C 1
ATOM 574 O O . GLY A 1 83 ? -17.911 11.385 42.127 1.00 94.62 83 GLY A O 1
ATOM 575 N N . THR A 1 84 ? -17.213 13.005 40.741 1.00 96.06 84 THR A N 1
ATOM 576 C CA . THR A 1 84 ? -18.502 13.205 40.053 1.00 96.06 84 THR A CA 1
ATOM 577 C C . THR A 1 84 ? -18.730 12.182 38.936 1.00 96.06 84 THR A C 1
ATOM 579 O O . THR A 1 84 ? -19.871 11.817 38.657 1.00 96.06 84 THR A O 1
ATOM 582 N N . LEU A 1 85 ? -17.659 11.704 38.293 1.00 95.31 85 LEU A N 1
ATOM 583 C CA . LEU A 1 85 ? -17.714 10.706 37.219 1.00 95.31 85 LEU A CA 1
ATOM 584 C C . LEU A 1 85 ? -16.949 9.422 37.589 1.00 95.31 85 LEU A C 1
ATOM 586 O O . LEU A 1 85 ? -15.997 9.474 38.370 1.00 95.31 85 LEU A O 1
ATOM 590 N N . PRO A 1 86 ? -17.330 8.260 37.021 1.00 96.25 86 PRO A N 1
ATOM 591 C CA . PRO A 1 86 ? -16.625 7.003 37.254 1.00 96.25 86 PRO A CA 1
ATOM 592 C C . PRO A 1 86 ? -15.282 6.954 36.509 1.00 96.25 86 PRO A C 1
ATOM 594 O O . PRO A 1 86 ? -15.154 7.461 35.395 1.00 96.25 86 PRO A O 1
ATOM 597 N N . LYS A 1 87 ? -14.294 6.255 37.087 1.00 94.75 87 LYS A N 1
ATOM 598 C CA . LYS A 1 87 ? -12.963 6.060 36.475 1.00 94.75 87 LYS A CA 1
ATOM 599 C C . LYS A 1 87 ? -13.017 5.368 35.109 1.00 94.75 87 LYS A C 1
ATOM 601 O O . LYS A 1 87 ? -12.264 5.738 34.218 1.00 94.75 87 LYS A O 1
ATOM 606 N N . SER A 1 88 ? -13.959 4.447 34.916 1.00 94.38 88 SER A N 1
ATOM 607 C CA . SER A 1 88 ? -14.160 3.755 33.637 1.00 94.38 88 SER A CA 1
ATOM 608 C C . SER A 1 88 ? -14.501 4.703 32.483 1.00 94.38 88 SER A C 1
ATOM 610 O O . SER A 1 88 ? -14.197 4.408 31.331 1.00 94.38 88 SER A O 1
ATOM 612 N N . LEU A 1 89 ? -15.113 5.859 32.767 1.00 93.06 89 LEU A N 1
ATOM 613 C CA . LEU A 1 89 ? -15.380 6.864 31.743 1.00 93.06 89 LEU A CA 1
ATOM 614 C C . LEU A 1 89 ? -14.100 7.603 31.332 1.00 93.06 89 LEU A C 1
ATOM 616 O O . LEU A 1 89 ? -13.931 7.891 30.150 1.00 93.06 89 LEU A O 1
ATOM 620 N N . LEU A 1 90 ? -13.189 7.873 32.273 1.00 94.94 90 LEU A N 1
ATOM 621 C CA . LEU A 1 90 ? -11.879 8.444 31.950 1.00 94.94 90 LEU A CA 1
ATOM 622 C C . LEU A 1 90 ? -11.072 7.486 31.070 1.00 94.94 90 LEU A C 1
ATOM 624 O O . LEU A 1 90 ? -10.578 7.913 30.033 1.00 94.94 90 LEU A O 1
ATOM 628 N N . GLU A 1 91 ? -11.040 6.198 31.413 1.00 93.94 91 GLU A N 1
ATOM 629 C CA . GLU A 1 91 ? -10.374 5.162 30.608 1.00 93.94 91 GLU A CA 1
ATOM 630 C C . GLU A 1 91 ? -10.924 5.113 29.170 1.00 93.94 91 GLU A C 1
ATOM 632 O O . GLU A 1 91 ? -10.163 5.049 28.204 1.00 93.94 91 GLU A O 1
ATOM 637 N N . GLN A 1 92 ? -12.249 5.221 28.999 1.00 91.75 92 GLN A N 1
ATOM 638 C CA . GLN A 1 92 ? -12.871 5.293 27.672 1.00 91.75 92 GLN A CA 1
ATOM 639 C C . GLN A 1 92 ? -12.466 6.550 26.893 1.00 91.75 92 GLN A C 1
ATOM 641 O O . GLN A 1 92 ? -12.266 6.477 25.679 1.00 91.75 92 GLN A O 1
ATOM 646 N N . MET A 1 93 ? -12.373 7.708 27.552 1.00 94.56 93 MET A N 1
ATOM 647 C CA . MET A 1 93 ? -11.952 8.943 26.881 1.00 94.56 93 MET A CA 1
ATOM 648 C C . MET A 1 93 ? -10.468 8.901 26.510 1.00 94.56 93 MET A C 1
ATOM 650 O O . MET A 1 93 ? -10.110 9.319 25.413 1.00 94.56 93 MET A O 1
ATOM 654 N N . GLU A 1 94 ? -9.615 8.349 27.374 1.00 94.56 94 GLU A N 1
ATOM 655 C CA . GLU A 1 94 ? -8.188 8.161 27.091 1.00 94.56 94 GLU A CA 1
ATOM 656 C C . GLU A 1 94 ? -7.976 7.204 25.908 1.00 94.56 94 GLU A C 1
ATOM 658 O O . GLU A 1 94 ? -7.157 7.483 25.032 1.00 94.56 94 GLU A O 1
ATOM 663 N N . ALA A 1 95 ? -8.783 6.143 25.796 1.00 92.56 95 ALA A N 1
ATOM 664 C CA . ALA A 1 95 ? -8.766 5.262 24.629 1.00 92.56 95 ALA A CA 1
ATOM 665 C C . ALA A 1 95 ? -9.171 5.985 23.329 1.00 92.56 95 ALA A C 1
ATOM 667 O O . ALA A 1 95 ? -8.557 5.756 22.285 1.00 92.56 95 ALA A O 1
ATOM 668 N N . LYS A 1 96 ? -10.172 6.877 23.381 1.00 92.81 96 LYS A N 1
ATOM 669 C CA . LYS A 1 96 ? -10.571 7.704 22.225 1.00 92.81 96 LYS A CA 1
ATOM 670 C C . LYS A 1 96 ? -9.497 8.716 21.837 1.00 92.81 96 LYS A C 1
ATOM 672 O O . LYS A 1 96 ? -9.286 8.935 20.648 1.00 92.81 96 LYS A O 1
ATOM 677 N N . LEU A 1 97 ? -8.821 9.315 22.817 1.00 95.88 97 LEU A N 1
ATOM 678 C CA . LEU A 1 97 ? -7.699 10.215 22.565 1.00 95.88 97 LEU A CA 1
ATOM 679 C C . LEU A 1 97 ? -6.556 9.479 21.863 1.00 95.88 97 LEU A C 1
ATOM 681 O O . LEU A 1 97 ? -6.099 9.948 20.827 1.00 95.88 97 LEU A O 1
ATOM 685 N N . ALA A 1 98 ? -6.169 8.301 22.356 1.00 95.12 98 ALA A N 1
ATOM 686 C CA . ALA A 1 98 ? -5.142 7.485 21.708 1.00 95.12 98 ALA A CA 1
ATOM 687 C C . ALA A 1 98 ? -5.517 7.119 20.256 1.00 95.12 98 ALA A C 1
ATOM 689 O O . ALA A 1 98 ? -4.661 7.102 19.374 1.00 95.12 98 ALA A O 1
ATOM 690 N N . ASP A 1 99 ? -6.801 6.859 19.981 1.00 94.31 99 ASP A N 1
ATOM 691 C CA . ASP A 1 99 ? -7.275 6.617 18.613 1.00 94.31 99 ASP A CA 1
ATOM 692 C C . ASP A 1 99 ? -7.204 7.865 17.722 1.00 94.31 99 ASP A C 1
ATOM 694 O O . ASP A 1 99 ? -6.829 7.765 16.554 1.00 94.31 99 ASP A O 1
ATOM 698 N N . ALA A 1 100 ? -7.506 9.046 18.266 1.00 94.81 100 ALA A N 1
ATOM 699 C CA . ALA A 1 100 ? -7.382 10.313 17.547 1.00 94.81 100 ALA A CA 1
ATOM 700 C C . ALA A 1 100 ? -5.915 10.704 17.286 1.00 94.81 100 ALA A C 1
ATOM 702 O O . ALA A 1 100 ? -5.602 11.262 16.235 1.00 94.81 100 ALA A O 1
ATOM 703 N N . GLU A 1 101 ? -5.004 10.395 18.213 1.00 95.50 101 GLU A N 1
ATOM 704 C CA . GLU A 1 101 ? -3.562 10.605 18.040 1.00 95.50 101 GLU A CA 1
ATOM 705 C C . GLU A 1 101 ? -3.008 9.752 16.898 1.00 95.50 101 GLU A C 1
ATOM 707 O O . GLU A 1 101 ? -2.303 10.269 16.027 1.00 95.50 101 GLU A O 1
ATOM 712 N N . ASP A 1 102 ? -3.381 8.469 16.861 1.00 96.56 102 ASP A N 1
ATOM 713 C CA . ASP A 1 102 ? -3.006 7.570 15.771 1.00 96.56 102 ASP A CA 1
ATOM 714 C C . ASP A 1 102 ? -3.605 8.037 14.429 1.00 96.56 102 ASP A C 1
ATOM 716 O O . ASP A 1 102 ? -2.902 8.022 13.418 1.00 96.56 102 ASP A O 1
ATOM 720 N N . GLU A 1 103 ? -4.850 8.537 14.406 1.00 94.06 103 GLU A N 1
ATOM 721 C CA . GLU A 1 103 ? -5.433 9.127 13.187 1.00 94.06 103 GLU A CA 1
ATOM 722 C C . GLU A 1 103 ? -4.638 10.325 12.683 1.00 94.06 103 GLU A C 1
ATOM 724 O O . GLU A 1 103 ? -4.374 10.441 11.490 1.00 94.06 103 GLU A O 1
ATOM 729 N N . ALA A 1 104 ? -4.220 11.214 13.583 1.00 92.38 104 ALA A N 1
ATOM 730 C CA . ALA A 1 104 ? -3.445 12.385 13.205 1.00 92.38 104 ALA A CA 1
ATOM 731 C C . ALA A 1 104 ? -2.066 11.989 12.646 1.00 92.38 104 ALA A C 1
ATOM 733 O O . ALA A 1 104 ? -1.558 12.634 11.726 1.00 92.38 104 ALA A O 1
ATOM 734 N N . VAL A 1 105 ? -1.454 10.913 13.163 1.00 93.19 105 VAL A N 1
ATOM 735 C CA . VAL A 1 105 ? -0.230 10.341 12.577 1.00 93.19 105 VAL A CA 1
ATOM 736 C C . VAL A 1 105 ? -0.498 9.848 11.156 1.00 93.19 105 VAL A C 1
ATOM 738 O O . VAL A 1 105 ? 0.243 10.223 10.244 1.00 93.19 105 VAL A O 1
ATOM 741 N N . LEU A 1 106 ? -1.559 9.065 10.941 1.00 92.94 106 LEU A N 1
ATOM 742 C CA . LEU A 1 106 ? -1.919 8.541 9.618 1.00 92.94 106 LEU A CA 1
ATOM 743 C C . LEU A 1 106 ? -2.293 9.654 8.636 1.00 92.94 106 LEU A C 1
ATOM 745 O O . LEU A 1 106 ? -1.840 9.640 7.494 1.00 92.94 106 LEU A O 1
ATOM 749 N N . SER A 1 107 ? -3.018 10.678 9.079 1.00 90.62 107 SER A N 1
ATOM 750 C CA . SER A 1 107 ? -3.358 11.817 8.229 1.00 90.62 107 SER A CA 1
ATOM 751 C C . SER A 1 107 ? -2.124 12.567 7.737 1.00 90.62 107 SER A C 1
ATOM 753 O O . SER A 1 107 ? -2.106 13.007 6.591 1.00 90.62 107 SER A O 1
ATOM 755 N N . ARG A 1 108 ? -1.076 12.692 8.560 1.00 87.88 108 ARG A N 1
ATOM 756 C CA . ARG A 1 108 ? 0.174 13.354 8.150 1.00 87.88 108 ARG A CA 1
ATOM 757 C C . ARG A 1 108 ? 1.064 12.478 7.269 1.00 87.88 108 ARG A C 1
ATOM 759 O O . ARG A 1 108 ? 1.769 13.005 6.415 1.00 87.88 108 ARG A O 1
ATOM 766 N N . THR A 1 109 ? 1.066 11.166 7.494 1.00 89.44 109 THR A N 1
ATOM 767 C CA . THR A 1 109 ? 2.030 10.234 6.876 1.00 89.44 109 THR A CA 1
ATOM 768 C C . THR A 1 109 ? 1.460 9.474 5.678 1.00 89.44 109 THR A C 1
ATOM 770 O O . THR A 1 109 ? 2.108 9.381 4.635 1.00 89.44 109 THR A O 1
ATOM 773 N N . LEU A 1 110 ? 0.240 8.954 5.810 1.00 84.94 110 LEU A N 1
ATOM 774 C CA . LEU A 1 110 ? -0.415 8.098 4.827 1.00 84.94 110 LEU A CA 1
ATOM 775 C C . LEU A 1 110 ? -1.256 8.900 3.829 1.00 84.94 110 LEU A C 1
ATOM 777 O O . LEU A 1 110 ? -1.184 8.638 2.628 1.00 84.94 110 LEU A O 1
ATOM 781 N N . TYR A 1 111 ? -2.028 9.874 4.321 1.00 81.69 111 TYR A N 1
ATOM 782 C CA . TYR A 1 111 ? -2.953 10.684 3.510 1.00 81.69 111 TYR A CA 1
ATOM 783 C C . TYR A 1 111 ? -2.410 12.074 3.149 1.00 81.69 111 TYR A C 1
ATOM 785 O O . TYR A 1 111 ? -2.965 12.754 2.288 1.00 81.69 111 TYR A O 1
ATOM 793 N N . GLY A 1 112 ? -1.334 12.502 3.808 1.00 73.56 112 GLY A N 1
ATOM 794 C CA . GLY A 1 112 ? -0.743 13.820 3.622 1.00 73.56 112 GLY A CA 1
ATOM 795 C C . GLY A 1 112 ? 0.024 13.963 2.307 1.00 73.56 112 GLY A C 1
ATOM 796 O O . GLY A 1 112 ? 0.381 12.990 1.644 1.00 73.56 112 GLY A O 1
ATOM 797 N N . ALA A 1 113 ? 0.356 15.209 1.963 1.00 59.69 113 ALA A N 1
ATOM 798 C CA . ALA A 1 113 ? 1.132 15.559 0.769 1.00 59.69 113 ALA A CA 1
ATOM 799 C C . ALA A 1 113 ? 2.611 15.116 0.819 1.00 59.69 113 ALA A C 1
ATOM 801 O O . ALA A 1 113 ? 3.366 15.399 -0.114 1.00 59.69 113 ALA A O 1
ATOM 802 N N . ALA A 1 114 ? 3.041 14.441 1.893 1.00 60.78 114 ALA A N 1
ATOM 803 C CA . ALA A 1 114 ? 4.390 13.912 2.016 1.00 60.78 114 ALA A CA 1
ATOM 804 C C . ALA A 1 114 ? 4.672 12.958 0.847 1.00 60.78 114 ALA A C 1
ATOM 806 O O . ALA A 1 114 ? 4.078 11.879 0.716 1.00 60.78 114 ALA A O 1
ATOM 807 N N . ARG A 1 115 ? 5.584 13.376 -0.035 1.00 64.19 115 ARG A N 1
ATOM 808 C CA . ARG A 1 115 ? 6.057 12.528 -1.124 1.00 64.19 115 ARG A CA 1
ATOM 809 C C . ARG A 1 115 ? 6.754 11.332 -0.499 1.00 64.19 115 ARG A C 1
ATOM 811 O O . ARG A 1 115 ? 7.512 11.480 0.451 1.00 64.19 115 ARG A O 1
ATOM 818 N N . LEU A 1 116 ? 6.525 10.152 -1.070 1.00 63.41 116 LEU A N 1
ATOM 819 C CA . LEU A 1 116 ? 7.174 8.907 -0.647 1.00 63.41 116 LEU A CA 1
ATOM 820 C C . LEU A 1 116 ? 8.689 9.097 -0.446 1.00 63.41 116 LEU A C 1
ATOM 822 O O . LEU A 1 116 ? 9.248 8.660 0.546 1.00 63.41 116 LEU A O 1
ATOM 826 N N . GLN A 1 117 ? 9.335 9.830 -1.349 1.00 60.38 117 GLN A N 1
ATOM 827 C CA . GLN A 1 117 ? 10.782 10.061 -1.355 1.00 60.38 117 GLN A CA 1
ATOM 828 C C . GLN A 1 117 ? 11.306 10.874 -0.159 1.00 60.38 117 GLN A C 1
ATOM 830 O O . GLN A 1 117 ? 12.483 10.751 0.169 1.00 60.38 117 GLN A O 1
ATOM 835 N N . ASP A 1 118 ? 10.449 11.655 0.500 1.00 70.06 118 ASP A N 1
ATOM 836 C CA . ASP A 1 118 ? 10.828 12.550 1.599 1.00 70.06 118 ASP A CA 1
ATOM 837 C C . ASP A 1 118 ? 10.502 11.953 2.982 1.00 70.06 118 ASP A C 1
ATOM 839 O O . ASP A 1 118 ? 10.771 12.579 4.008 1.00 70.06 118 ASP A O 1
ATOM 843 N N . MET A 1 119 ? 9.921 10.745 3.031 1.00 78.31 119 MET A N 1
ATOM 844 C CA . MET A 1 119 ? 9.535 10.106 4.288 1.00 78.31 119 MET A CA 1
ATOM 845 C C . MET A 1 119 ? 10.738 9.457 4.983 1.00 78.31 119 MET A C 1
ATOM 847 O O . MET A 1 119 ? 11.443 8.610 4.415 1.00 78.31 119 MET A O 1
ATOM 851 N N . THR A 1 120 ? 10.959 9.836 6.242 1.00 86.06 120 THR A N 1
ATOM 852 C CA . THR A 1 120 ? 12.013 9.234 7.065 1.00 86.06 120 THR A CA 1
ATOM 853 C C . THR A 1 120 ? 11.622 7.829 7.521 1.00 86.06 120 THR A C 1
ATOM 855 O O . THR A 1 120 ? 10.454 7.437 7.481 1.00 86.06 120 THR A O 1
ATOM 858 N N . GLU A 1 121 ? 12.610 7.044 7.950 1.00 85.94 121 GLU A N 1
ATOM 859 C CA . GLU A 1 121 ? 12.370 5.709 8.507 1.00 85.94 121 GLU A CA 1
ATOM 860 C C . GLU A 1 121 ? 11.478 5.768 9.755 1.00 85.94 121 GLU A C 1
ATOM 862 O O . GLU A 1 121 ? 10.536 4.995 9.903 1.00 85.94 121 GLU A O 1
ATOM 867 N N . GLU A 1 122 ? 11.700 6.758 10.615 1.00 88.38 122 GLU A N 1
ATOM 868 C CA . GLU A 1 122 ? 10.922 6.963 11.834 1.00 88.38 122 GLU A CA 1
ATOM 869 C C . GLU A 1 122 ? 9.463 7.307 11.515 1.00 88.38 122 GLU A C 1
ATOM 871 O O . GLU A 1 122 ? 8.550 6.836 12.191 1.00 88.38 122 GLU A O 1
ATOM 876 N N . GLN A 1 123 ? 9.223 8.098 10.463 1.00 89.19 123 GLN A N 1
ATOM 877 C CA . GLN A 1 123 ? 7.872 8.422 10.001 1.00 89.19 123 GLN A CA 1
ATOM 878 C C . GLN A 1 123 ? 7.160 7.196 9.416 1.00 89.19 123 GLN A C 1
ATOM 880 O O . GLN A 1 123 ? 5.980 6.986 9.701 1.00 89.19 123 GLN A O 1
ATOM 885 N N . ALA A 1 124 ? 7.874 6.368 8.647 1.00 90.00 124 ALA A N 1
ATOM 886 C CA . ALA A 1 124 ? 7.362 5.111 8.107 1.00 90.00 124 ALA A CA 1
ATOM 887 C C . ALA A 1 124 ? 6.964 4.132 9.228 1.00 90.00 124 ALA A C 1
ATOM 889 O O . ALA A 1 124 ? 5.856 3.591 9.224 1.00 90.00 124 ALA A O 1
ATOM 890 N N . GLN A 1 125 ? 7.822 3.975 10.238 1.00 93.00 125 GLN A N 1
ATOM 891 C CA . GLN A 1 125 ? 7.544 3.143 11.410 1.00 93.00 125 GLN A CA 1
ATOM 892 C C . GLN A 1 125 ? 6.394 3.701 12.256 1.00 93.00 125 GLN A C 1
ATOM 894 O O . GLN A 1 125 ? 5.534 2.942 12.705 1.00 93.00 125 GLN A O 1
ATOM 899 N N . ALA A 1 126 ? 6.330 5.023 12.447 1.00 94.00 126 ALA A N 1
ATOM 900 C CA . ALA A 1 126 ? 5.235 5.665 13.169 1.00 94.00 126 ALA A CA 1
ATOM 901 C C . ALA A 1 126 ? 3.882 5.451 12.472 1.00 94.00 126 ALA A C 1
ATOM 903 O O . ALA A 1 126 ? 2.890 5.191 13.152 1.00 94.00 126 ALA A O 1
ATOM 904 N N . MET A 1 127 ? 3.851 5.515 11.137 1.00 94.75 127 MET A N 1
ATOM 905 C CA . MET A 1 127 ? 2.664 5.267 10.313 1.00 94.75 127 MET A CA 1
ATOM 906 C C . MET A 1 127 ? 2.146 3.833 10.476 1.00 94.75 127 MET A C 1
ATOM 908 O O . MET A 1 127 ? 0.987 3.643 10.847 1.00 94.75 127 MET A O 1
ATOM 912 N N . VAL A 1 128 ? 3.000 2.825 10.261 1.00 96.50 128 VAL A N 1
ATOM 913 C CA . VAL A 1 128 ? 2.610 1.411 10.423 1.00 96.50 128 VAL A CA 1
ATOM 914 C C . VAL A 1 128 ? 2.223 1.125 11.871 1.00 96.50 128 VAL A C 1
ATOM 916 O O . VAL A 1 128 ? 1.180 0.528 12.129 1.00 96.50 128 VAL A O 1
ATOM 919 N N . GLY A 1 129 ? 3.002 1.625 12.833 1.00 97.62 129 GLY A N 1
ATOM 920 C CA . GLY A 1 129 ? 2.706 1.465 14.253 1.00 97.62 129 GLY A CA 1
ATOM 921 C C . GLY A 1 129 ? 1.359 2.072 14.659 1.00 97.62 129 GLY A C 1
ATOM 922 O O . GLY A 1 129 ? 0.638 1.465 15.448 1.00 97.62 129 GLY A O 1
ATOM 923 N N . ALA A 1 130 ? 0.996 3.243 14.125 1.00 97.50 130 ALA A N 1
ATOM 924 C CA . ALA A 1 130 ? -0.305 3.866 14.371 1.00 97.50 130 ALA A CA 1
ATOM 925 C C . ALA A 1 130 ? -1.454 3.035 13.782 1.00 97.50 130 ALA A C 1
ATOM 927 O O . ALA A 1 130 ? -2.428 2.759 14.485 1.00 97.50 130 ALA A O 1
ATOM 928 N N . ALA A 1 131 ? -1.325 2.573 12.533 1.00 97.69 131 ALA A N 1
ATOM 929 C CA . ALA A 1 131 ? -2.325 1.708 11.910 1.00 97.69 131 ALA A CA 1
ATOM 930 C C . ALA A 1 131 ? -2.507 0.391 12.686 1.00 97.69 131 ALA A C 1
ATOM 932 O O . ALA A 1 131 ? -3.639 0.009 12.991 1.00 97.69 131 ALA A O 1
ATOM 933 N N . GLN A 1 132 ? -1.407 -0.251 13.093 1.00 98.38 132 GLN A N 1
ATOM 934 C CA . GLN A 1 132 ? -1.444 -1.495 13.863 1.00 98.38 132 GLN A CA 1
ATOM 935 C C . GLN A 1 132 ? -2.154 -1.304 15.207 1.00 98.38 132 GLN A C 1
ATOM 937 O O . GLN A 1 132 ? -3.064 -2.060 15.539 1.00 98.38 132 GLN A O 1
ATOM 942 N N . ARG A 1 133 ? -1.817 -0.248 15.963 1.00 98.38 133 ARG A N 1
ATOM 943 C CA . ARG A 1 133 ? -2.478 0.036 17.248 1.00 98.38 133 ARG A CA 1
ATOM 944 C C . ARG A 1 133 ? -3.987 0.248 17.098 1.00 98.38 133 ARG A C 1
ATOM 946 O O . ARG A 1 133 ? -4.745 -0.180 17.973 1.00 98.38 133 ARG A O 1
ATOM 953 N N . ARG A 1 134 ? -4.439 0.879 16.006 1.00 97.69 134 ARG A N 1
ATOM 954 C CA . ARG A 1 134 ? -5.874 1.035 15.702 1.00 97.69 134 ARG A CA 1
ATOM 955 C C . ARG A 1 134 ? -6.554 -0.308 15.445 1.00 97.69 134 ARG A C 1
ATOM 957 O O . ARG A 1 134 ? -7.657 -0.508 15.959 1.00 97.69 134 ARG A O 1
ATOM 964 N N . VAL A 1 135 ? -5.916 -1.199 14.680 1.00 98.44 135 VAL A N 1
ATOM 965 C CA . VAL A 1 135 ? -6.402 -2.566 14.416 1.00 98.44 135 VAL A CA 1
ATOM 966 C C . VAL A 1 135 ? -6.462 -3.373 15.708 1.00 98.44 135 VAL A C 1
ATOM 968 O O . VAL A 1 135 ? -7.486 -3.993 15.986 1.00 98.44 135 VAL A O 1
ATOM 971 N N . ASP A 1 136 ? -5.424 -3.316 16.542 1.00 98.19 136 ASP A N 1
ATOM 972 C CA . ASP A 1 136 ? -5.375 -4.045 17.812 1.00 98.19 136 ASP A CA 1
ATOM 973 C C . ASP A 1 136 ? -6.481 -3.586 18.771 1.00 98.19 136 ASP A C 1
ATOM 975 O O . ASP A 1 136 ? -7.136 -4.405 19.423 1.00 98.19 136 ASP A O 1
ATOM 979 N N . ARG A 1 137 ? -6.720 -2.267 18.857 1.00 96.50 137 ARG A N 1
ATOM 980 C CA . ARG A 1 137 ? -7.816 -1.712 19.666 1.00 96.50 137 ARG A CA 1
ATOM 981 C C . ARG A 1 137 ? -9.176 -2.197 19.178 1.00 96.50 137 ARG A C 1
ATOM 983 O O . ARG A 1 137 ? -9.946 -2.691 19.999 1.00 96.50 137 ARG A O 1
ATOM 990 N N . GLU A 1 138 ? -9.448 -2.100 17.881 1.00 97.56 138 GLU A N 1
ATOM 991 C CA . GLU A 1 138 ? -10.743 -2.509 17.326 1.00 97.56 138 GLU A CA 1
ATOM 992 C C . GLU A 1 138 ? -10.944 -4.025 17.411 1.00 97.56 138 GLU A C 1
ATOM 994 O O . GLU A 1 138 ? -12.023 -4.491 17.764 1.00 97.56 138 GLU A O 1
ATOM 999 N N . SER A 1 139 ? -9.880 -4.808 17.215 1.00 98.00 139 SER A N 1
ATOM 1000 C CA . SER A 1 139 ? -9.912 -6.268 17.367 1.00 98.00 139 SER A CA 1
ATOM 1001 C C . SER A 1 139 ? -10.340 -6.682 18.775 1.00 98.00 139 SER A C 1
ATOM 1003 O O . SER A 1 139 ? -11.125 -7.618 18.934 1.00 98.00 139 SER A O 1
ATOM 1005 N N . ARG A 1 140 ? -9.874 -5.968 19.813 1.00 97.12 140 ARG A N 1
ATOM 1006 C CA . ARG A 1 140 ? -10.326 -6.200 21.195 1.00 97.12 140 ARG A CA 1
ATOM 1007 C C . ARG A 1 140 ? -11.805 -5.865 21.375 1.00 97.12 140 ARG A C 1
ATOM 1009 O O . ARG A 1 140 ? -12.516 -6.655 21.989 1.00 97.12 140 ARG A O 1
ATOM 1016 N N . ILE A 1 141 ? -12.275 -4.755 20.802 1.00 95.75 141 ILE A N 1
ATOM 1017 C CA . ILE A 1 141 ? -13.691 -4.363 20.854 1.00 95.75 141 ILE A CA 1
ATOM 1018 C C . ILE A 1 141 ? -14.558 -5.428 20.176 1.00 95.75 141 ILE A C 1
ATOM 1020 O O . ILE A 1 141 ? -15.516 -5.909 20.779 1.00 95.75 141 ILE A O 1
ATOM 1024 N N . VAL A 1 142 ? -14.202 -5.864 18.965 1.00 97.88 142 VAL A N 1
ATOM 1025 C CA . VAL A 1 142 ? -14.917 -6.929 18.246 1.00 97.88 142 VAL A CA 1
ATOM 1026 C C . VAL A 1 142 ? -14.930 -8.226 19.057 1.00 97.88 142 VAL A C 1
ATOM 1028 O O . VAL A 1 142 ? -15.982 -8.852 19.170 1.00 97.88 142 VAL A O 1
ATOM 1031 N N . ALA A 1 143 ? -13.810 -8.614 19.674 1.00 97.94 143 ALA A N 1
ATOM 1032 C CA . ALA A 1 143 ? -13.741 -9.818 20.502 1.00 97.94 143 ALA A CA 1
ATOM 1033 C C . ALA A 1 143 ? -14.647 -9.740 21.745 1.00 97.94 143 ALA A C 1
ATOM 1035 O O . ALA A 1 143 ? -15.288 -10.727 22.109 1.00 97.94 143 ALA A O 1
ATOM 1036 N N . GLU A 1 144 ? -14.734 -8.579 22.396 1.00 96.44 144 GLU A N 1
ATOM 1037 C CA . GLU A 1 144 ? -15.661 -8.353 23.511 1.00 96.44 144 GLU A CA 1
ATOM 1038 C C . GLU A 1 144 ? -17.122 -8.385 23.052 1.00 96.44 144 GLU A C 1
ATOM 1040 O O . GLU A 1 144 ? -17.959 -9.027 23.688 1.00 96.44 144 GLU A O 1
ATOM 1045 N N . ARG A 1 145 ? -17.437 -7.748 21.919 1.00 97.31 145 ARG A N 1
ATOM 1046 C CA . ARG A 1 145 ? -18.790 -7.752 21.344 1.00 97.31 145 ARG A CA 1
ATOM 1047 C C . ARG A 1 145 ? -19.211 -9.138 20.869 1.00 97.31 145 ARG A C 1
ATOM 1049 O O . ARG A 1 145 ? -20.372 -9.493 21.041 1.00 97.31 145 ARG A O 1
ATOM 1056 N N . GLN A 1 146 ? -18.287 -9.938 20.345 1.00 97.50 146 GLN A N 1
ATOM 1057 C CA . GLN A 1 146 ? -18.553 -11.324 19.968 1.00 97.50 146 GLN A CA 1
ATOM 1058 C C . GLN A 1 146 ? -19.026 -12.144 21.175 1.00 97.50 146 GLN A C 1
ATOM 1060 O O . GLN A 1 146 ? -20.027 -12.841 21.063 1.00 97.50 146 GLN A O 1
ATOM 1065 N N . LYS A 1 147 ? -18.394 -11.986 22.347 1.00 97.88 147 LYS A N 1
ATOM 1066 C CA . LYS A 1 147 ? -18.851 -12.657 23.579 1.00 97.88 147 LYS A CA 1
ATOM 1067 C C . LYS A 1 147 ? -20.282 -12.261 23.946 1.00 97.88 147 LYS A C 1
ATOM 1069 O O . LYS A 1 147 ? -21.095 -13.124 24.240 1.00 97.88 147 LYS A O 1
ATOM 1074 N N . LEU A 1 148 ? -20.618 -10.971 23.852 1.00 97.25 148 LEU A N 1
ATOM 1075 C CA . LEU A 1 148 ? -21.984 -10.502 24.116 1.00 97.25 148 LEU A CA 1
ATOM 1076 C C . LEU A 1 148 ? -23.006 -11.057 23.113 1.00 97.25 148 LEU A C 1
ATOM 1078 O O . LEU A 1 148 ? -24.169 -11.244 23.467 1.00 97.25 148 LEU A O 1
ATOM 1082 N N . LEU A 1 149 ? -22.605 -11.294 21.860 1.00 97.06 149 LEU A N 1
ATOM 1083 C CA . LEU A 1 149 ? -23.459 -11.946 20.867 1.00 97.06 149 LEU A CA 1
ATOM 1084 C C . LEU A 1 149 ? -23.674 -13.420 21.224 1.00 97.06 149 LEU A C 1
ATOM 1086 O O . LEU A 1 149 ? -24.799 -13.908 21.130 1.00 97.06 149 LEU A O 1
ATOM 1090 N N . ASP A 1 150 ? -22.610 -14.109 21.635 1.00 96.81 150 ASP A N 1
ATOM 1091 C CA . ASP A 1 150 ? -22.651 -15.520 22.028 1.00 96.81 150 ASP A CA 1
ATOM 1092 C C . ASP A 1 150 ? -23.523 -15.724 23.280 1.00 96.81 150 ASP A C 1
ATOM 1094 O O . ASP A 1 150 ? -24.285 -16.688 23.353 1.00 96.81 150 ASP A O 1
ATOM 1098 N N . ASP A 1 151 ? -23.502 -14.756 24.201 1.00 97.25 151 ASP A N 1
ATOM 1099 C CA . ASP A 1 151 ? -24.381 -14.687 25.374 1.00 97.25 151 ASP A CA 1
ATOM 1100 C C . ASP A 1 151 ? -25.830 -14.271 25.026 1.00 97.25 151 ASP A C 1
ATOM 1102 O O . ASP A 1 151 ? -26.701 -14.229 25.897 1.00 97.25 151 ASP A O 1
ATOM 1106 N N . GLY A 1 152 ? -26.113 -13.947 23.758 1.00 96.62 152 GLY A N 1
ATOM 1107 C CA . GLY A 1 152 ? -27.435 -13.532 23.277 1.00 96.62 152 GLY A CA 1
ATOM 1108 C C . GLY A 1 152 ? -27.863 -12.123 23.707 1.00 96.62 152 GLY A C 1
ATOM 1109 O O . GLY A 1 152 ? -29.046 -11.795 23.619 1.00 96.62 152 GLY A O 1
ATOM 1110 N N . ILE A 1 153 ? -26.925 -11.296 24.180 1.00 97.94 153 ILE A N 1
ATOM 1111 C CA . ILE A 1 153 ? -27.175 -9.940 24.691 1.00 97.94 153 ILE A CA 1
ATOM 1112 C C . ILE A 1 153 ? -27.319 -8.934 23.545 1.00 97.94 153 ILE A C 1
ATOM 1114 O O . ILE A 1 153 ? -28.183 -8.061 23.606 1.00 97.94 153 ILE A O 1
ATOM 1118 N N . ILE A 1 154 ? -26.475 -9.043 22.514 1.00 97.00 154 ILE A N 1
ATOM 1119 C CA . ILE A 1 154 ? -26.520 -8.165 21.335 1.00 97.00 154 ILE A CA 1
ATOM 1120 C C . ILE A 1 154 ? -26.958 -8.923 20.085 1.00 97.00 154 ILE A C 1
ATOM 1122 O O . ILE A 1 154 ? -26.859 -10.146 19.990 1.00 97.00 154 ILE A O 1
ATOM 1126 N N . SER A 1 155 ? -27.423 -8.178 19.089 1.00 97.25 155 SER A N 1
ATOM 1127 C CA . SER A 1 155 ? -27.795 -8.720 17.785 1.00 97.25 155 SER A CA 1
ATOM 1128 C C . SER A 1 155 ? -26.586 -8.889 16.855 1.00 97.25 155 SER A C 1
ATOM 1130 O O . SER A 1 155 ? -25.585 -8.176 16.943 1.00 97.25 155 SER A O 1
ATOM 1132 N N . LYS A 1 156 ? -26.706 -9.781 15.861 1.00 95.88 156 LYS A N 1
ATOM 1133 C CA . LYS A 1 156 ? -25.694 -9.916 14.793 1.00 95.88 156 LYS A CA 1
ATOM 1134 C C . LYS A 1 156 ? -25.494 -8.619 14.004 1.00 95.88 156 LYS A C 1
ATOM 1136 O O . LYS A 1 156 ? -24.393 -8.354 13.536 1.00 95.88 156 LYS A O 1
ATOM 1141 N N . SER A 1 157 ? -26.553 -7.825 13.837 1.00 95.62 157 SER A N 1
ATOM 1142 C CA . SER A 1 157 ? -26.488 -6.528 13.155 1.00 95.62 157 SER A CA 1
ATOM 1143 C C . SER A 1 157 ? -25.645 -5.508 13.912 1.00 95.62 157 SER A C 1
ATOM 1145 O O . SER A 1 157 ? -24.933 -4.745 13.272 1.00 95.62 157 SER A O 1
ATOM 1147 N N . GLU A 1 158 ? -25.688 -5.514 15.245 1.00 95.50 158 GLU A N 1
ATOM 1148 C CA . GLU A 1 158 ? -24.852 -4.627 16.064 1.00 95.50 158 GLU A CA 1
ATOM 1149 C C . GLU A 1 158 ? -23.386 -5.057 16.044 1.00 95.50 158 GLU A C 1
ATOM 1151 O O . GLU A 1 158 ? -22.510 -4.208 15.950 1.00 95.50 158 GLU A O 1
ATOM 1156 N N . LEU A 1 159 ? -23.090 -6.362 16.072 1.00 96.94 159 LEU A N 1
ATOM 1157 C CA . LEU A 1 159 ? -21.708 -6.831 15.923 1.00 96.94 159 LEU A CA 1
ATOM 1158 C C . LEU A 1 159 ? -21.118 -6.436 14.560 1.00 96.94 159 LEU A C 1
ATOM 1160 O O . LEU A 1 159 ? -19.947 -6.065 14.473 1.00 96.94 159 LEU A O 1
ATOM 1164 N N . ARG A 1 160 ? -21.935 -6.490 13.503 1.00 96.88 160 ARG A N 1
ATOM 1165 C CA . ARG A 1 160 ? -21.495 -6.218 12.134 1.00 96.88 160 ARG A CA 1
ATOM 1166 C C . ARG A 1 160 ? -20.880 -4.829 11.969 1.00 96.88 160 ARG A C 1
ATOM 1168 O O . ARG A 1 160 ? -19.880 -4.721 11.278 1.00 96.88 160 ARG A O 1
ATOM 1175 N N . SER A 1 161 ? -21.402 -3.791 12.628 1.00 96.19 161 SER A N 1
ATOM 1176 C CA . SER A 1 161 ? -20.810 -2.449 12.508 1.00 96.19 161 SER A CA 1
ATOM 1177 C C . SER A 1 161 ? -19.376 -2.378 13.042 1.00 96.19 161 SER A C 1
ATOM 1179 O O . SER A 1 161 ? -18.565 -1.644 12.490 1.00 96.19 161 SER A O 1
ATOM 1181 N N . TYR A 1 162 ? -19.047 -3.157 14.078 1.00 96.06 162 TYR A N 1
ATOM 1182 C CA . TYR A 1 162 ? -17.679 -3.239 14.605 1.00 96.06 162 TYR A CA 1
ATOM 1183 C C . TYR A 1 162 ? -16.769 -4.086 13.706 1.00 96.06 162 TYR A C 1
ATOM 1185 O O . TYR A 1 162 ? -15.593 -3.785 13.543 1.00 96.06 162 TYR A O 1
ATOM 1193 N N . GLN A 1 163 ? -17.312 -5.135 13.082 1.00 97.62 163 GLN A N 1
ATOM 1194 C CA . GLN A 1 163 ? -16.574 -5.932 12.097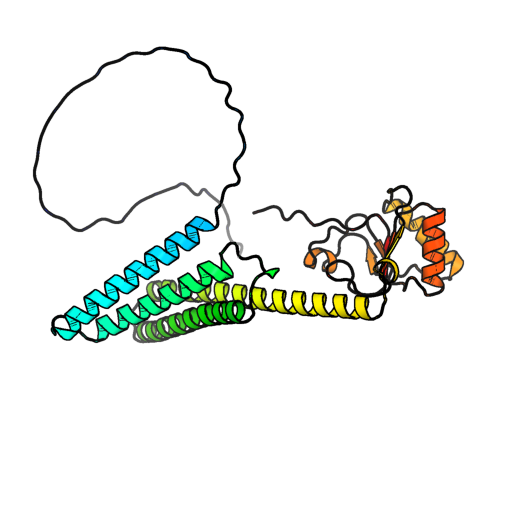 1.00 97.62 163 GLN A CA 1
ATOM 1195 C C . GLN A 1 163 ? -16.241 -5.110 10.845 1.00 97.62 163 GLN A C 1
ATOM 1197 O O . GLN A 1 163 ? -15.106 -5.143 10.383 1.00 97.62 163 GLN A O 1
ATOM 1202 N N . ASP A 1 164 ? -17.198 -4.324 10.346 1.00 97.75 164 ASP A N 1
ATOM 1203 C CA . ASP A 1 164 ? -16.993 -3.446 9.191 1.00 97.75 164 ASP A CA 1
ATOM 1204 C C . ASP A 1 164 ? -15.913 -2.375 9.486 1.00 97.75 164 ASP A C 1
ATOM 1206 O O . ASP A 1 164 ? -15.093 -2.059 8.617 1.00 97.75 164 ASP A O 1
ATOM 1210 N N . GLU A 1 165 ? -15.874 -1.848 10.717 1.00 96.50 165 GLU A N 1
ATOM 1211 C CA . GLU A 1 165 ? -14.838 -0.917 11.192 1.00 96.50 165 GLU A CA 1
ATOM 1212 C C . GLU A 1 165 ? -13.463 -1.598 11.313 1.00 96.50 165 GLU A C 1
ATOM 1214 O O . GLU A 1 165 ? -12.457 -1.038 10.870 1.00 96.50 165 GLU A O 1
ATOM 1219 N N . LEU A 1 166 ? -13.401 -2.823 11.851 1.00 98.12 166 LEU A N 1
ATOM 1220 C CA . LEU A 1 166 ? -12.163 -3.605 11.904 1.00 98.12 166 LEU A CA 1
ATOM 1221 C C . LEU A 1 166 ? -11.609 -3.848 10.497 1.00 98.12 166 LEU A C 1
ATOM 1223 O O . LEU A 1 166 ? -10.442 -3.555 10.243 1.00 98.12 166 LEU A O 1
ATOM 1227 N N . ASP A 1 167 ? -12.457 -4.285 9.567 1.00 97.94 167 ASP A N 1
ATOM 1228 C CA . ASP A 1 167 ? -12.080 -4.499 8.171 1.00 97.94 167 ASP A CA 1
ATOM 1229 C C . ASP A 1 167 ? -11.561 -3.206 7.521 1.00 97.94 167 ASP A C 1
ATOM 1231 O O . ASP A 1 167 ? -10.622 -3.233 6.721 1.00 97.94 167 ASP A O 1
ATOM 1235 N N . ALA A 1 168 ? -12.160 -2.054 7.844 1.00 96.62 168 ALA A N 1
ATOM 1236 C CA . ALA A 1 168 ? -11.680 -0.758 7.374 1.00 96.62 168 ALA A CA 1
ATOM 1237 C C . ALA A 1 168 ? -10.284 -0.431 7.917 1.00 96.62 168 ALA A C 1
ATOM 1239 O O . ALA A 1 168 ? -9.411 -0.040 7.139 1.00 96.62 168 ALA A O 1
ATOM 1240 N N . ARG A 1 169 ? -10.044 -0.645 9.213 1.00 97.88 169 ARG A N 1
ATOM 1241 C CA . ARG A 1 169 ? -8.736 -0.411 9.848 1.00 97.88 169 ARG A CA 1
ATOM 1242 C C . ARG A 1 169 ? -7.662 -1.363 9.324 1.00 97.88 169 ARG A C 1
ATOM 1244 O O . ARG A 1 169 ? -6.541 -0.919 9.088 1.00 97.88 169 ARG A O 1
ATOM 1251 N N . THR A 1 170 ? -8.000 -2.625 9.067 1.00 97.69 170 THR A N 1
ATOM 1252 C CA . THR A 1 170 ? -7.077 -3.595 8.458 1.00 97.69 170 THR A CA 1
ATOM 1253 C C . THR A 1 170 ? -6.648 -3.152 7.061 1.00 97.69 170 THR A C 1
ATOM 1255 O O . THR A 1 170 ? -5.458 -3.146 6.774 1.00 97.69 170 THR A O 1
ATOM 1258 N N . ARG A 1 171 ? -7.571 -2.657 6.222 1.00 96.62 171 ARG A N 1
ATOM 1259 C CA . ARG A 1 171 ? -7.202 -2.107 4.901 1.00 96.62 171 ARG A CA 1
ATOM 1260 C C . ARG A 1 171 ? -6.239 -0.920 4.994 1.00 96.62 171 ARG A C 1
ATOM 1262 O O . ARG A 1 171 ? -5.395 -0.745 4.118 1.00 96.62 171 ARG A O 1
ATOM 1269 N N . VAL A 1 172 ? -6.370 -0.092 6.031 1.00 95.31 172 VAL A N 1
ATOM 1270 C CA . VAL A 1 172 ? -5.458 1.036 6.277 1.00 95.31 172 VAL A CA 1
ATOM 1271 C C . VAL A 1 172 ? -4.072 0.544 6.704 1.00 95.31 172 VAL A C 1
ATOM 1273 O O . VAL A 1 172 ? -3.073 1.086 6.231 1.00 95.31 172 VAL A O 1
ATOM 1276 N N . LEU A 1 173 ? -3.999 -0.496 7.540 1.00 97.00 173 LEU A N 1
ATOM 1277 C CA . LEU A 1 173 ? -2.738 -1.156 7.889 1.00 97.00 173 LEU A CA 1
ATOM 1278 C C . LEU A 1 173 ? -2.056 -1.750 6.652 1.00 97.00 173 LEU A C 1
ATOM 1280 O O . LEU A 1 173 ? -0.898 -1.424 6.402 1.00 97.00 173 LEU A O 1
ATOM 1284 N N . ASP A 1 174 ? -2.786 -2.507 5.830 1.00 93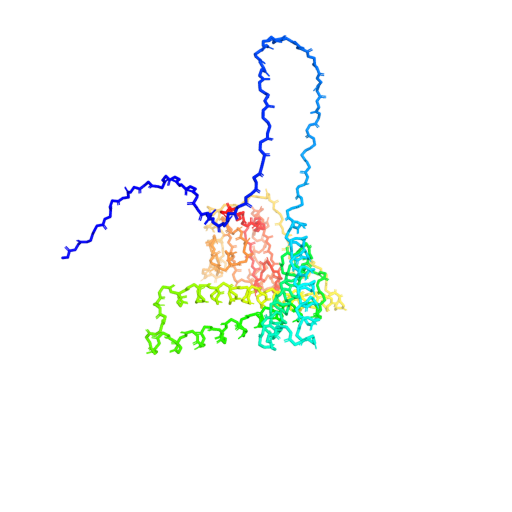.31 174 ASP A N 1
ATOM 1285 C CA . ASP A 1 174 ? -2.254 -3.073 4.584 1.00 93.31 174 ASP A CA 1
ATOM 1286 C C . ASP A 1 174 ? -1.690 -1.971 3.672 1.00 93.31 174 ASP A C 1
ATOM 1288 O O . ASP A 1 174 ? -0.635 -2.119 3.051 1.00 93.31 174 ASP A O 1
ATOM 1292 N N . LEU A 1 175 ? -2.384 -0.831 3.577 1.00 91.69 175 LEU A N 1
ATOM 1293 C CA . LEU A 1 175 ? -1.914 0.312 2.797 1.00 91.69 175 LEU A CA 1
ATOM 1294 C C . LEU A 1 175 ? -0.618 0.900 3.374 1.00 91.69 175 LEU A C 1
ATOM 1296 O O . LEU A 1 175 ? 0.297 1.215 2.608 1.00 91.69 175 LEU A O 1
ATOM 1300 N N . ALA A 1 176 ? -0.525 1.037 4.699 1.00 91.81 176 ALA A N 1
ATOM 1301 C CA . ALA A 1 176 ? 0.673 1.526 5.373 1.00 91.81 176 ALA A CA 1
ATOM 1302 C C . ALA A 1 176 ? 1.872 0.585 5.158 1.00 91.81 176 ALA A C 1
ATOM 1304 O O . ALA A 1 176 ? 2.948 1.052 4.785 1.00 91.81 176 ALA A O 1
ATOM 1305 N N . GLU A 1 177 ? 1.689 -0.728 5.312 1.00 92.69 177 GLU A N 1
ATOM 1306 C CA . GLU A 1 177 ? 2.741 -1.732 5.097 1.00 92.69 177 GLU A CA 1
ATOM 1307 C C . GLU A 1 177 ? 3.239 -1.740 3.648 1.00 92.69 177 GLU A C 1
ATOM 1309 O O . GLU A 1 177 ? 4.445 -1.677 3.394 1.00 92.69 177 GLU A O 1
ATOM 1314 N N . ASN A 1 178 ? 2.317 -1.729 2.679 1.00 88.38 178 ASN A N 1
ATOM 1315 C CA . ASN A 1 178 ? 2.669 -1.647 1.260 1.00 88.38 178 ASN A CA 1
ATOM 1316 C C . ASN A 1 178 ? 3.444 -0.364 0.939 1.00 88.38 178 ASN A C 1
ATOM 1318 O O . ASN A 1 178 ? 4.365 -0.375 0.118 1.00 88.38 178 ASN A O 1
ATOM 1322 N N . ARG A 1 179 ? 3.091 0.745 1.599 1.00 86.50 179 ARG A N 1
ATOM 1323 C CA . ARG A 1 179 ? 3.793 2.017 1.441 1.00 86.50 179 ARG A CA 1
ATOM 1324 C C . ARG A 1 179 ? 5.227 1.934 1.958 1.00 86.50 179 ARG A C 1
ATOM 1326 O O . ARG A 1 179 ? 6.119 2.412 1.266 1.00 86.50 179 ARG A O 1
ATOM 1333 N N . VAL A 1 180 ? 5.463 1.312 3.114 1.00 88.12 180 VAL A N 1
ATOM 1334 C CA . VAL A 1 180 ? 6.824 1.105 3.646 1.00 88.12 180 VAL A CA 1
ATOM 1335 C C . VAL A 1 180 ? 7.645 0.202 2.736 1.00 88.12 180 VAL A C 1
ATOM 1337 O O . VAL A 1 180 ? 8.753 0.575 2.357 1.00 88.12 180 VAL A O 1
ATOM 1340 N N . LYS A 1 181 ? 7.077 -0.918 2.283 1.00 87.00 181 LYS A N 1
ATOM 1341 C CA . LYS A 1 181 ? 7.751 -1.822 1.344 1.00 87.00 181 LYS A CA 1
ATOM 1342 C C . LYS A 1 181 ? 8.219 -1.099 0.076 1.00 87.00 181 LYS A C 1
ATOM 1344 O O . LYS A 1 181 ? 9.355 -1.270 -0.358 1.00 87.00 181 LYS A O 1
ATOM 1349 N N . LEU A 1 182 ? 7.372 -0.239 -0.493 1.00 83.12 182 LEU A N 1
ATOM 1350 C CA . LEU A 1 182 ? 7.734 0.559 -1.665 1.00 83.12 182 LEU A CA 1
ATOM 1351 C C . LEU A 1 182 ? 8.915 1.509 -1.386 1.00 83.12 182 LEU A C 1
ATOM 1353 O O . LEU A 1 182 ? 9.736 1.744 -2.269 1.00 83.12 182 LEU A O 1
ATOM 1357 N N . LEU A 1 183 ? 9.024 2.061 -0.176 1.00 81.31 183 LEU A N 1
ATOM 1358 C CA . LEU A 1 183 ? 10.151 2.925 0.201 1.00 81.31 183 LEU A CA 1
ATOM 1359 C C . LEU A 1 183 ? 11.449 2.148 0.327 1.00 81.31 183 LEU A C 1
ATOM 1361 O O . LEU A 1 183 ? 12.484 2.633 -0.124 1.00 81.31 183 LEU A O 1
ATOM 1365 N N . GLU A 1 184 ? 11.398 0.967 0.934 1.00 80.25 184 GLU A N 1
ATOM 1366 C CA . GLU A 1 184 ? 12.554 0.079 1.044 1.00 80.25 184 GLU A CA 1
ATOM 1367 C C . GLU A 1 184 ? 13.061 -0.309 -0.346 1.00 80.25 184 GLU A C 1
ATOM 1369 O O . GLU A 1 184 ? 14.256 -0.194 -0.621 1.00 80.25 184 GLU A O 1
ATOM 1374 N N . GLU A 1 185 ? 12.147 -0.659 -1.257 1.00 78.25 185 GLU A N 1
ATOM 1375 C CA . GLU A 1 185 ? 12.471 -0.918 -2.660 1.00 78.25 185 GLU A CA 1
ATOM 1376 C C . GLU A 1 185 ? 13.114 0.316 -3.317 1.00 78.25 185 GLU A C 1
ATOM 1378 O O . GLU A 1 185 ? 14.174 0.203 -3.934 1.00 78.25 185 GLU A O 1
ATOM 1383 N N . LEU A 1 186 ? 12.540 1.516 -3.152 1.00 75.44 186 LEU A N 1
ATOM 1384 C CA . LEU A 1 186 ? 13.100 2.763 -3.700 1.00 75.44 186 LEU A CA 1
ATOM 1385 C C . LEU A 1 186 ? 14.496 3.083 -3.149 1.00 75.44 186 LEU A C 1
ATOM 1387 O O . LEU A 1 186 ? 15.373 3.498 -3.910 1.00 75.44 186 LEU A O 1
ATOM 1391 N N . ARG A 1 187 ? 14.725 2.872 -1.849 1.00 75.25 187 ARG A N 1
ATOM 1392 C CA . ARG A 1 187 ? 16.031 3.086 -1.208 1.00 75.25 187 ARG A CA 1
ATOM 1393 C C . ARG A 1 187 ? 17.066 2.087 -1.705 1.00 75.25 187 ARG A C 1
ATOM 1395 O O . ARG A 1 187 ? 18.150 2.508 -2.106 1.00 75.25 187 ARG A O 1
ATOM 1402 N N . ALA A 1 188 ? 16.717 0.802 -1.761 1.00 73.12 188 ALA A N 1
ATOM 1403 C CA . ALA A 1 188 ? 17.590 -0.230 -2.310 1.00 73.12 188 ALA A CA 1
ATOM 1404 C C . ALA A 1 188 ? 17.989 0.102 -3.757 1.00 73.12 188 ALA A C 1
ATOM 1406 O O . ALA A 1 188 ? 19.159 -0.000 -4.123 1.00 73.12 188 ALA A O 1
ATOM 1407 N N . MET A 1 189 ? 17.044 0.591 -4.566 1.00 63.44 189 MET A N 1
ATOM 1408 C CA . MET A 1 189 ? 17.321 1.009 -5.941 1.00 63.44 189 MET A CA 1
ATOM 1409 C C . MET A 1 189 ? 18.271 2.215 -5.999 1.00 63.44 189 MET A C 1
ATOM 1411 O O . MET A 1 189 ? 19.271 2.155 -6.715 1.00 63.44 189 MET A O 1
ATOM 1415 N N . ALA A 1 190 ? 18.051 3.255 -5.191 1.00 65.69 190 ALA A N 1
ATOM 1416 C CA . ALA A 1 190 ? 18.950 4.413 -5.125 1.00 65.69 190 ALA A CA 1
ATOM 1417 C C . ALA A 1 190 ? 20.376 4.041 -4.664 1.00 65.69 190 ALA A C 1
ATOM 1419 O O . ALA A 1 190 ? 21.362 4.621 -5.123 1.00 65.69 190 ALA A O 1
ATOM 1420 N N . GLU A 1 191 ? 20.514 3.063 -3.766 1.00 68.75 191 GLU A N 1
ATOM 1421 C CA . GLU A 1 191 ? 21.819 2.536 -3.359 1.00 68.75 191 GLU A CA 1
ATOM 1422 C C . GLU A 1 191 ? 22.499 1.747 -4.478 1.00 68.75 191 GLU A C 1
ATOM 1424 O O . GLU A 1 191 ? 23.707 1.902 -4.688 1.00 68.75 191 GLU A O 1
ATOM 1429 N N . THR A 1 192 ? 21.741 0.937 -5.225 1.00 63.66 192 THR A N 1
ATOM 1430 C CA . THR A 1 192 ? 22.280 0.230 -6.395 1.00 63.66 192 THR A CA 1
ATOM 1431 C C . THR A 1 192 ? 22.736 1.198 -7.483 1.00 63.66 192 THR A C 1
ATOM 1433 O O . THR A 1 192 ? 23.828 1.015 -8.015 1.00 63.66 192 THR A O 1
ATOM 1436 N N . GLU A 1 193 ? 21.981 2.267 -7.747 1.00 53.12 193 GLU A N 1
ATOM 1437 C CA . GLU A 1 193 ? 22.350 3.319 -8.700 1.00 53.12 193 GLU A CA 1
ATOM 1438 C C . GLU A 1 193 ? 23.642 4.024 -8.270 1.00 53.12 193 GLU A C 1
ATOM 1440 O O . GLU A 1 193 ? 24.622 4.012 -9.012 1.00 53.12 193 GLU A O 1
ATOM 1445 N N . LYS A 1 194 ? 23.719 4.501 -7.018 1.00 63.78 194 LYS A N 1
ATOM 1446 C CA . LYS A 1 194 ? 24.947 5.102 -6.462 1.00 63.78 194 LYS A CA 1
ATOM 1447 C C . LYS A 1 194 ? 26.142 4.151 -6.514 1.00 63.78 194 LYS A C 1
ATOM 1449 O O . LYS A 1 194 ? 27.281 4.588 -6.684 1.00 63.78 194 LYS A O 1
ATOM 1454 N N . ARG A 1 195 ? 25.922 2.846 -6.324 1.00 64.88 195 ARG A N 1
ATOM 1455 C CA . ARG A 1 195 ? 26.980 1.835 -6.437 1.00 64.88 195 ARG A CA 1
ATOM 1456 C C . ARG A 1 195 ? 27.462 1.697 -7.880 1.00 64.88 195 ARG A C 1
ATOM 1458 O O . ARG A 1 195 ? 28.669 1.613 -8.083 1.00 64.88 195 ARG A O 1
ATOM 1465 N N . LEU A 1 196 ? 26.556 1.686 -8.854 1.00 52.34 196 LEU A N 1
ATOM 1466 C CA . LEU A 1 196 ? 26.895 1.621 -10.279 1.00 52.34 196 LEU A CA 1
ATOM 1467 C C . LEU A 1 196 ? 27.638 2.884 -10.740 1.00 52.34 196 LEU A C 1
ATOM 1469 O O . LEU A 1 196 ? 28.674 2.764 -11.393 1.00 52.34 196 LEU A O 1
ATOM 1473 N N . GLU A 1 197 ? 27.198 4.066 -10.297 1.00 48.75 197 GLU A N 1
ATOM 1474 C CA . GLU A 1 197 ? 27.892 5.340 -10.534 1.00 48.75 197 GLU A CA 1
ATOM 1475 C C . GLU A 1 197 ? 29.324 5.325 -9.974 1.00 48.75 197 GLU A C 1
ATOM 1477 O O . GLU A 1 197 ? 30.275 5.695 -10.662 1.00 48.75 197 GLU A O 1
ATOM 1482 N N . ARG A 1 198 ? 29.510 4.839 -8.737 1.00 61.41 198 ARG A N 1
ATOM 1483 C CA . ARG A 1 198 ? 30.838 4.717 -8.100 1.00 61.41 198 ARG A CA 1
ATOM 1484 C C . ARG A 1 198 ? 31.757 3.721 -8.802 1.00 61.41 198 ARG A C 1
ATOM 1486 O O . ARG A 1 198 ? 32.973 3.871 -8.729 1.00 61.41 198 ARG A O 1
ATOM 1493 N N . LEU A 1 199 ? 31.191 2.711 -9.458 1.00 61.56 199 LEU A N 1
ATOM 1494 C CA . LEU A 1 199 ? 31.927 1.744 -10.272 1.00 61.56 199 LEU A CA 1
ATOM 1495 C C . LEU A 1 199 ? 32.233 2.278 -11.681 1.00 61.56 199 LEU A C 1
ATOM 1497 O O . LEU A 1 199 ? 32.725 1.517 -12.510 1.00 61.56 199 LEU A O 1
ATOM 1501 N N . GLY A 1 200 ? 31.946 3.554 -11.964 1.00 44.59 200 GLY A N 1
ATOM 1502 C CA . GLY A 1 200 ? 32.250 4.201 -13.239 1.00 44.59 200 GLY A CA 1
ATOM 1503 C C . GLY A 1 200 ? 31.365 3.747 -14.396 1.00 44.59 200 GLY A C 1
ATOM 1504 O O . GLY A 1 200 ? 31.694 4.058 -15.539 1.00 44.59 200 GLY A O 1
ATOM 1505 N N . HIS A 1 201 ? 30.265 3.036 -14.121 1.00 44.12 201 HIS A N 1
ATOM 1506 C CA . HIS A 1 201 ? 29.362 2.599 -15.176 1.00 44.12 201 HIS A CA 1
ATOM 1507 C C . HIS A 1 201 ? 28.469 3.767 -15.597 1.00 44.12 201 HIS A C 1
ATOM 1509 O O . HIS A 1 201 ? 27.705 4.302 -14.794 1.00 44.12 201 HIS A O 1
ATOM 1515 N N . SER A 1 202 ? 28.574 4.190 -16.855 1.00 46.50 202 SER A N 1
ATOM 1516 C CA . SER A 1 202 ? 27.735 5.277 -17.382 1.00 46.50 202 SER A CA 1
ATOM 1517 C C . SER A 1 202 ? 26.306 4.776 -17.676 1.00 46.50 202 SER A C 1
ATOM 1519 O O . SER A 1 202 ? 26.130 3.601 -17.986 1.00 46.50 202 SER A O 1
ATOM 1521 N N . PRO A 1 203 ? 25.253 5.618 -17.651 1.00 50.09 203 PRO A N 1
ATOM 1522 C CA . PRO A 1 203 ? 23.886 5.184 -17.983 1.00 50.09 203 PRO A CA 1
ATOM 1523 C C . PRO A 1 203 ? 23.754 4.535 -19.378 1.00 50.09 203 PRO A C 1
ATOM 1525 O O . PRO A 1 203 ? 22.935 3.637 -19.573 1.00 50.09 203 PRO A O 1
ATOM 1528 N N . GLY A 1 204 ? 24.606 4.933 -20.335 1.00 51.09 204 GLY A N 1
ATOM 1529 C CA . GLY A 1 204 ? 24.713 4.308 -21.665 1.00 51.09 204 GLY A CA 1
ATOM 1530 C C . GLY A 1 204 ? 25.397 2.933 -21.669 1.00 51.09 204 GLY A C 1
ATOM 1531 O O . GLY A 1 204 ? 25.390 2.220 -22.673 1.00 51.09 204 GLY A O 1
ATOM 1532 N N . GLU A 1 205 ? 25.986 2.537 -20.545 1.00 63.03 205 GLU A N 1
ATOM 1533 C CA . GLU A 1 205 ? 26.570 1.219 -20.343 1.00 63.03 205 GLU A CA 1
ATOM 1534 C C . GLU A 1 205 ? 25.508 0.193 -19.941 1.00 63.03 205 GLU A C 1
ATOM 1536 O O . GLU A 1 205 ? 25.642 -0.968 -20.294 1.00 63.03 205 GLU A O 1
ATOM 1541 N N . VAL A 1 206 ? 24.403 0.602 -19.316 1.00 72.25 206 VAL A N 1
ATOM 1542 C CA . VAL A 1 206 ? 23.307 -0.307 -18.930 1.00 72.25 206 VAL A CA 1
ATOM 1543 C C . VAL A 1 206 ? 22.213 -0.388 -20.000 1.00 72.25 206 VAL A C 1
ATOM 1545 O O . VAL A 1 206 ? 21.612 -1.448 -20.200 1.00 72.25 206 VAL A O 1
ATOM 1548 N N . LEU A 1 207 ? 21.973 0.714 -20.712 1.00 82.00 207 LEU A N 1
ATOM 1549 C CA . LEU A 1 207 ? 20.931 0.830 -21.727 1.00 82.00 207 LEU A CA 1
ATOM 1550 C C . LEU A 1 207 ? 21.502 1.388 -23.029 1.00 82.00 207 LEU A C 1
ATOM 1552 O O . LEU A 1 207 ? 22.050 2.488 -23.069 1.00 82.00 207 LEU A O 1
ATOM 1556 N N . ILE A 1 208 ? 21.280 0.662 -24.118 1.00 88.12 208 ILE A N 1
ATOM 1557 C CA . ILE A 1 208 ? 21.535 1.139 -25.474 1.00 88.12 208 ILE A CA 1
ATOM 1558 C C . ILE A 1 208 ? 20.199 1.537 -26.084 1.00 88.12 208 ILE A C 1
ATOM 1560 O O . ILE A 1 208 ? 19.249 0.756 -26.075 1.00 88.12 208 ILE A O 1
ATOM 1564 N N . ARG A 1 209 ? 20.131 2.744 -26.640 1.00 88.50 209 ARG A N 1
ATOM 1565 C CA . ARG A 1 209 ? 18.945 3.250 -27.326 1.00 88.50 209 ARG A CA 1
ATOM 1566 C C . ARG A 1 209 ? 19.280 3.582 -28.769 1.00 88.50 209 ARG A C 1
ATOM 1568 O O . ARG A 1 209 ? 20.263 4.268 -29.034 1.00 88.50 209 ARG A O 1
ATOM 1575 N N . TYR A 1 210 ? 18.420 3.135 -29.672 1.00 89.38 210 TYR A N 1
ATOM 1576 C CA . TYR A 1 210 ? 18.445 3.519 -31.074 1.00 89.38 210 TYR A CA 1
ATOM 1577 C C . TYR A 1 210 ? 17.044 3.970 -31.478 1.00 89.38 210 TYR A C 1
ATOM 1579 O O . TYR A 1 210 ? 16.088 3.202 -31.392 1.00 89.38 210 TYR A O 1
ATOM 1587 N N . ASP A 1 211 ? 16.912 5.229 -31.892 1.00 82.06 211 ASP A N 1
ATOM 1588 C CA . ASP A 1 211 ? 15.608 5.827 -32.197 1.00 82.06 211 ASP A CA 1
ATOM 1589 C C . ASP A 1 211 ? 15.093 5.493 -33.610 1.00 82.06 211 ASP A C 1
ATOM 1591 O O . ASP A 1 211 ? 13.894 5.616 -33.870 1.00 82.06 211 ASP A O 1
ATOM 1595 N N . GLY A 1 212 ? 15.964 5.031 -34.516 1.00 86.00 212 GLY A N 1
ATOM 1596 C CA . GLY A 1 212 ? 15.591 4.685 -35.891 1.00 86.00 212 GLY A CA 1
ATOM 1597 C C . GLY A 1 212 ? 14.814 5.800 -36.601 1.00 86.00 212 GLY A C 1
ATOM 1598 O O . GLY A 1 212 ? 15.109 6.983 -36.436 1.00 86.00 212 GLY A O 1
ATOM 1599 N N . ASN A 1 213 ? 13.795 5.424 -37.377 1.00 84.75 213 ASN A N 1
ATOM 1600 C CA . ASN A 1 213 ? 12.817 6.358 -37.952 1.00 84.75 213 ASN A CA 1
ATOM 1601 C C . ASN A 1 213 ? 11.589 6.589 -37.039 1.00 84.75 213 ASN A C 1
ATOM 1603 O O . ASN A 1 213 ? 10.614 7.209 -37.465 1.00 84.75 213 ASN A O 1
ATOM 1607 N N . GLY A 1 214 ? 11.607 6.065 -35.806 1.00 72.62 214 GLY A N 1
ATOM 1608 C CA . GLY A 1 214 ? 10.499 6.137 -34.850 1.00 72.62 214 GLY A CA 1
ATOM 1609 C C . GLY A 1 214 ? 9.276 5.273 -35.188 1.00 72.62 214 GLY A C 1
ATOM 1610 O O . GLY A 1 214 ? 8.301 5.292 -34.435 1.00 72.62 214 GLY A O 1
ATOM 1611 N N . MET A 1 215 ? 9.305 4.504 -36.281 1.00 79.25 215 MET A N 1
ATOM 1612 C CA . MET A 1 215 ? 8.194 3.671 -36.736 1.00 79.25 215 MET A CA 1
ATOM 1613 C C . MET A 1 215 ? 8.499 2.192 -36.498 1.00 79.25 215 MET A C 1
ATOM 1615 O O . MET A 1 215 ? 9.503 1.656 -36.954 1.00 79.25 215 MET A O 1
ATOM 1619 N N . PHE A 1 216 ? 7.601 1.523 -35.781 1.00 87.69 216 PHE A N 1
ATOM 1620 C CA . PHE A 1 216 ? 7.577 0.071 -35.657 1.00 87.69 216 PHE A CA 1
ATOM 1621 C C . PHE A 1 216 ? 6.129 -0.389 -35.527 1.00 87.69 216 PHE A C 1
ATOM 1623 O O . PHE A 1 216 ? 5.353 0.175 -34.746 1.00 87.69 216 PHE A O 1
ATOM 1630 N N . SER A 1 217 ? 5.778 -1.424 -36.279 1.00 86.88 217 SER A N 1
ATOM 1631 C CA . SER A 1 217 ? 4.484 -2.087 -36.235 1.00 86.88 217 SER A CA 1
ATOM 1632 C C . SER A 1 217 ? 4.670 -3.596 -36.094 1.00 86.88 217 SER A C 1
ATOM 1634 O O . SER A 1 217 ? 5.675 -4.161 -36.517 1.00 86.88 217 SER A O 1
ATOM 1636 N N . LEU A 1 218 ? 3.672 -4.290 -35.543 1.00 88.06 218 LEU A N 1
ATOM 1637 C CA . LEU A 1 218 ? 3.738 -5.752 -35.429 1.00 88.06 218 LEU A CA 1
ATOM 1638 C C . LEU A 1 218 ? 3.793 -6.454 -36.799 1.00 88.06 218 LEU A C 1
ATOM 1640 O O . LEU A 1 218 ? 4.238 -7.594 -36.872 1.00 88.06 218 LEU A O 1
ATOM 1644 N N . SER A 1 219 ? 3.396 -5.782 -37.886 1.00 88.19 219 SER A N 1
ATOM 1645 C CA . SER A 1 219 ? 3.566 -6.283 -39.257 1.00 88.19 219 SER A CA 1
ATOM 1646 C C . SER A 1 219 ? 5.019 -6.323 -39.735 1.00 88.19 219 SER A C 1
ATOM 1648 O O . SER A 1 219 ? 5.301 -7.037 -40.693 1.00 88.19 219 SER A O 1
ATOM 1650 N N . ASP A 1 220 ? 5.936 -5.617 -39.071 1.00 87.81 220 ASP A N 1
ATOM 1651 C CA . ASP A 1 220 ? 7.369 -5.649 -39.393 1.00 87.81 220 ASP A CA 1
ATOM 1652 C C . ASP A 1 220 ? 8.069 -6.867 -38.761 1.00 87.81 220 ASP A C 1
ATOM 1654 O O . ASP A 1 220 ? 9.130 -7.301 -39.219 1.00 87.81 220 ASP A O 1
ATOM 1658 N N . LEU A 1 221 ? 7.460 -7.461 -37.726 1.00 92.94 221 LEU A N 1
ATOM 1659 C CA . LEU A 1 221 ? 8.034 -8.569 -36.963 1.00 92.94 221 LEU A CA 1
ATOM 1660 C C . LEU A 1 221 ? 8.331 -9.826 -37.808 1.00 92.94 221 LEU A C 1
ATOM 1662 O O . LEU A 1 221 ? 9.436 -10.351 -37.669 1.00 92.94 221 LEU A O 1
ATOM 1666 N N . PRO A 1 222 ? 7.456 -10.289 -38.729 1.00 93.56 222 PRO A N 1
ATOM 1667 C CA . PRO A 1 222 ? 7.736 -11.478 -39.540 1.00 93.56 222 PRO A CA 1
ATOM 1668 C C . PRO A 1 222 ? 9.008 -11.366 -40.394 1.00 93.56 222 PRO A C 1
ATOM 1670 O O . PRO A 1 222 ? 9.684 -12.366 -40.640 1.00 93.56 222 PRO A O 1
ATOM 1673 N N . VAL A 1 223 ? 9.368 -10.154 -40.836 1.00 93.94 223 VAL A N 1
ATOM 1674 C CA . VAL A 1 223 ? 10.614 -9.916 -41.585 1.00 93.94 223 VAL A CA 1
ATOM 1675 C C . VAL A 1 223 ? 11.824 -10.120 -40.671 1.00 93.94 223 VAL A C 1
ATOM 1677 O O . VAL A 1 223 ? 12.769 -10.814 -41.048 1.00 93.94 223 VAL A O 1
ATOM 1680 N N . ILE A 1 224 ? 11.774 -9.573 -39.453 1.00 94.56 224 ILE A N 1
ATOM 1681 C CA . ILE A 1 224 ? 12.835 -9.707 -38.442 1.00 94.56 224 ILE A CA 1
ATOM 1682 C C . ILE A 1 224 ? 13.008 -11.178 -38.035 1.00 94.56 224 ILE A C 1
ATOM 1684 O O . ILE A 1 224 ? 14.132 -11.683 -37.998 1.00 94.56 224 ILE A O 1
ATOM 1688 N N . GLU A 1 225 ? 11.903 -11.882 -37.780 1.00 92.88 225 GLU A N 1
ATOM 1689 C CA . GLU A 1 225 ? 11.903 -13.309 -37.439 1.00 92.88 225 GLU A CA 1
ATOM 1690 C C . GLU A 1 225 ? 12.493 -14.166 -38.565 1.00 92.88 225 GLU A C 1
ATOM 1692 O O . GLU A 1 225 ? 13.329 -15.034 -38.302 1.00 92.88 225 GLU A O 1
ATOM 1697 N N . SER A 1 226 ? 12.115 -13.895 -39.821 1.00 95.31 226 SER A N 1
ATOM 1698 C CA . SER A 1 226 ? 12.627 -14.624 -40.985 1.00 95.31 226 SER A CA 1
ATOM 1699 C C . SER A 1 226 ? 14.135 -14.447 -41.153 1.00 95.31 226 SER A C 1
ATOM 1701 O O . SER A 1 226 ? 14.853 -15.429 -41.350 1.00 95.31 226 SER A O 1
ATOM 1703 N N . GLU A 1 227 ? 14.646 -13.219 -41.036 1.00 95.62 227 GLU A N 1
ATOM 1704 C CA . GLU A 1 227 ? 16.084 -12.955 -41.128 1.00 95.62 227 GLU A CA 1
ATOM 1705 C C . GLU A 1 227 ? 16.854 -13.623 -39.978 1.00 95.62 227 GLU A C 1
ATOM 1707 O O . GLU A 1 227 ? 17.907 -14.227 -40.208 1.00 95.62 227 GLU A O 1
ATOM 1712 N N . TYR A 1 228 ? 16.318 -13.581 -38.752 1.00 95.56 228 TYR A N 1
ATOM 1713 C CA . TYR A 1 228 ? 16.928 -14.257 -37.604 1.00 95.56 228 TYR A CA 1
ATOM 1714 C C . TYR A 1 228 ? 16.983 -15.777 -37.811 1.00 95.56 228 TYR A C 1
ATOM 1716 O O . TYR A 1 228 ? 18.032 -16.401 -37.612 1.00 95.56 228 TYR A O 1
ATOM 1724 N N . GLN A 1 229 ? 15.886 -16.373 -38.287 1.00 94.69 229 GLN A N 1
ATOM 1725 C CA . GLN A 1 229 ? 15.810 -17.804 -38.567 1.00 94.69 229 GLN A CA 1
ATOM 1726 C C . GLN A 1 229 ? 16.755 -18.222 -39.699 1.00 94.69 229 GLN A C 1
ATOM 1728 O O . GLN A 1 229 ? 17.405 -19.261 -39.587 1.00 94.69 229 GLN A O 1
ATOM 1733 N N . LYS A 1 230 ? 16.899 -17.418 -40.761 1.00 95.75 230 LYS A N 1
ATOM 1734 C CA . LYS A 1 230 ? 17.889 -17.674 -41.823 1.00 95.75 230 LYS A CA 1
ATOM 1735 C C . LYS A 1 230 ? 19.318 -17.656 -41.283 1.00 95.75 230 LYS A C 1
ATOM 1737 O O . LYS A 1 230 ? 20.136 -18.460 -41.725 1.00 95.75 230 LYS A O 1
ATOM 1742 N N . ARG A 1 231 ? 19.624 -16.754 -40.341 1.00 94.88 231 ARG A N 1
ATOM 1743 C CA . ARG A 1 231 ? 20.974 -16.593 -39.785 1.00 94.88 231 ARG A CA 1
ATOM 1744 C C . ARG A 1 231 ? 21.353 -17.679 -38.779 1.00 94.88 231 ARG A C 1
ATOM 1746 O O . ARG A 1 231 ? 22.501 -18.118 -38.795 1.00 94.88 231 ARG A O 1
ATOM 1753 N N . PHE A 1 232 ? 20.432 -18.054 -37.890 1.00 93.06 232 PHE A N 1
ATOM 1754 C CA . PHE A 1 232 ? 20.718 -18.911 -36.730 1.00 93.06 232 PHE A CA 1
ATOM 1755 C C . PHE A 1 232 ? 19.982 -20.256 -36.741 1.00 93.06 232 PHE A C 1
ATOM 1757 O O . PHE A 1 232 ? 20.163 -21.044 -35.816 1.00 93.06 232 PHE A O 1
ATOM 1764 N N . HIS A 1 233 ? 19.156 -20.524 -37.756 1.00 95.12 233 HIS A N 1
ATOM 1765 C CA . HIS A 1 233 ? 18.392 -21.768 -37.925 1.00 95.12 233 HIS A CA 1
ATOM 1766 C C . HIS A 1 233 ? 17.463 -22.112 -36.747 1.00 95.12 233 HIS A C 1
ATOM 1768 O O . HIS A 1 233 ? 17.132 -23.273 -36.519 1.00 95.12 233 HIS A O 1
ATOM 1774 N N . ARG A 1 234 ? 17.016 -21.096 -36.005 1.00 91.81 234 ARG A N 1
ATOM 1775 C CA . ARG A 1 234 ? 16.080 -21.205 -34.879 1.00 91.81 234 ARG A CA 1
ATOM 1776 C C . ARG A 1 234 ? 15.150 -19.997 -34.847 1.00 91.81 234 ARG A C 1
ATOM 1778 O O . ARG A 1 234 ? 15.473 -18.959 -35.419 1.00 91.81 234 ARG A O 1
ATOM 1785 N N . ALA A 1 235 ? 14.010 -2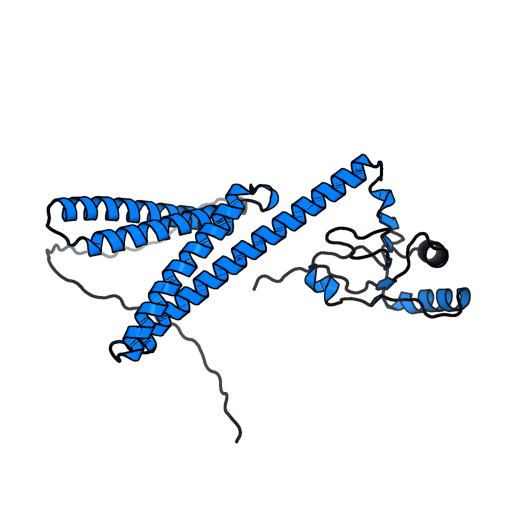0.143 -34.183 1.00 90.94 235 ALA A N 1
ATOM 1786 C CA . ALA A 1 235 ? 13.064 -19.047 -34.006 1.00 90.94 235 ALA A CA 1
ATOM 1787 C C . ALA A 1 235 ? 13.665 -17.917 -33.151 1.00 90.94 235 ALA A C 1
ATOM 1789 O O . ALA A 1 235 ? 14.509 -18.164 -32.285 1.00 90.94 235 ALA A O 1
ATOM 1790 N N . LEU A 1 236 ? 13.212 -16.686 -33.395 1.00 93.06 236 LEU A N 1
ATOM 1791 C CA . LEU A 1 236 ? 13.537 -15.533 -32.560 1.00 93.06 236 LEU A CA 1
ATOM 1792 C C . LEU A 1 236 ? 12.968 -15.768 -31.146 1.00 93.06 236 LEU A C 1
ATOM 1794 O O . LEU A 1 236 ? 11.777 -16.062 -31.029 1.00 93.06 236 LEU A O 1
ATOM 1798 N N . PRO A 1 237 ? 13.769 -15.664 -30.070 1.00 92.31 237 PRO A N 1
ATOM 1799 C CA . PRO A 1 237 ? 13.294 -15.934 -28.714 1.00 92.31 237 PRO A CA 1
ATOM 1800 C C . PRO A 1 237 ? 12.496 -14.740 -28.170 1.00 92.31 237 PRO A C 1
ATOM 1802 O O . PRO A 1 237 ? 12.980 -13.968 -27.343 1.00 92.31 237 PRO A O 1
ATOM 1805 N N . VAL A 1 238 ? 11.271 -14.570 -28.664 1.00 93.69 238 VAL A N 1
ATOM 1806 C CA . VAL A 1 238 ? 10.338 -13.538 -28.200 1.00 93.69 238 VAL A CA 1
ATOM 1807 C C . VAL A 1 238 ? 9.860 -13.881 -26.787 1.00 93.69 238 VAL A C 1
ATOM 1809 O O . VAL A 1 238 ? 9.275 -14.939 -26.561 1.00 93.69 238 VAL A O 1
ATOM 1812 N N . SER A 1 239 ? 10.105 -12.983 -25.833 1.00 87.69 239 SER A N 1
ATOM 1813 C CA . SER A 1 239 ? 9.661 -13.104 -24.438 1.00 87.69 239 SER A CA 1
ATOM 1814 C C . SER A 1 239 ? 8.360 -12.363 -24.156 1.00 87.69 239 SER A C 1
ATOM 1816 O O . SER A 1 239 ? 7.611 -12.764 -23.266 1.00 87.69 239 SER A O 1
ATOM 1818 N N . ALA A 1 240 ? 8.070 -11.303 -24.910 1.00 88.44 240 ALA A N 1
ATOM 1819 C CA . ALA A 1 240 ? 6.802 -10.591 -24.830 1.00 88.44 240 ALA A CA 1
ATOM 1820 C C . ALA A 1 240 ? 6.382 -10.111 -26.218 1.00 88.44 240 ALA A C 1
ATOM 1822 O O . ALA A 1 240 ? 7.135 -9.421 -26.896 1.00 88.44 240 ALA A O 1
ATOM 1823 N N . LEU A 1 241 ? 5.159 -10.444 -26.625 1.00 91.38 241 LEU A N 1
ATOM 1824 C CA . LEU A 1 241 ? 4.551 -9.960 -27.861 1.00 91.38 241 LEU A CA 1
ATOM 1825 C C . LEU A 1 241 ? 3.370 -9.056 -27.499 1.00 91.38 241 LEU A C 1
ATOM 1827 O O . LEU A 1 241 ? 2.301 -9.540 -27.127 1.00 91.38 241 LEU A O 1
ATOM 1831 N N . GLY A 1 242 ? 3.557 -7.740 -27.584 1.00 88.19 242 GLY A N 1
ATOM 1832 C CA . GLY A 1 242 ? 2.562 -6.771 -27.135 1.00 88.19 242 GLY A CA 1
ATOM 1833 C C . GLY A 1 242 ? 2.388 -6.749 -25.611 1.00 88.19 242 GLY A C 1
ATOM 1834 O O . GLY A 1 242 ? 3.289 -7.105 -24.853 1.00 88.19 242 GLY A O 1
ATOM 1835 N N . GLN A 1 243 ? 1.225 -6.294 -25.142 1.00 88.56 243 GLN A N 1
ATOM 1836 C CA . GLN A 1 243 ? 0.964 -6.123 -23.711 1.00 88.56 243 GLN A CA 1
ATOM 1837 C C . GLN A 1 243 ? 0.959 -7.469 -22.968 1.00 88.56 243 GLN A C 1
ATOM 1839 O O . GLN A 1 243 ? 0.190 -8.364 -23.309 1.00 88.56 243 GLN A O 1
ATOM 1844 N N . THR A 1 244 ? 1.740 -7.573 -21.889 1.00 84.06 244 THR A N 1
ATOM 1845 C CA . THR A 1 244 ? 1.724 -8.726 -20.970 1.00 84.06 244 THR A CA 1
ATOM 1846 C C . THR A 1 244 ? 1.351 -8.304 -19.547 1.00 84.06 244 THR A C 1
ATOM 1848 O O . THR A 1 244 ? 1.336 -7.112 -19.221 1.00 84.06 244 THR A O 1
ATOM 1851 N N . LEU A 1 245 ? 1.060 -9.286 -18.682 1.00 81.06 245 LEU A N 1
ATOM 1852 C CA . LEU A 1 245 ? 0.753 -9.047 -17.266 1.00 81.06 245 LEU A CA 1
ATOM 1853 C C . LEU A 1 245 ? 1.916 -8.388 -16.519 1.00 81.06 245 LEU A C 1
ATOM 1855 O O . LEU A 1 245 ? 1.677 -7.502 -15.709 1.00 81.06 245 LEU A O 1
ATOM 1859 N N . VAL A 1 246 ? 3.160 -8.765 -16.834 1.00 75.38 246 VAL A N 1
ATOM 1860 C CA . VAL A 1 246 ? 4.366 -8.179 -16.222 1.00 75.38 246 VAL A CA 1
ATOM 1861 C C . VAL A 1 246 ? 4.426 -6.674 -16.501 1.00 75.38 246 VAL A C 1
ATOM 1863 O O . VAL A 1 246 ? 4.536 -5.868 -15.577 1.00 75.38 246 VAL A O 1
ATOM 1866 N N . HIS A 1 247 ? 4.225 -6.274 -17.759 1.00 82.44 247 HIS A N 1
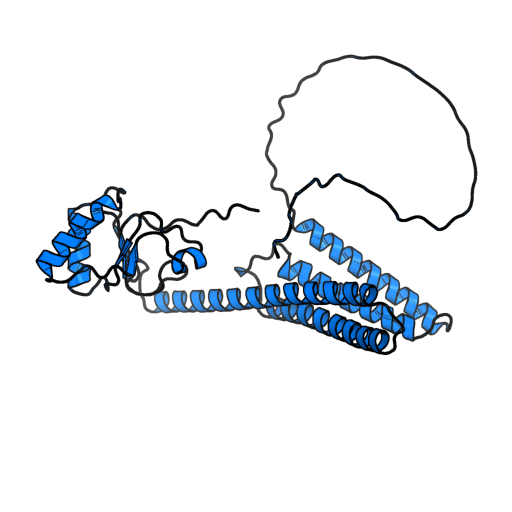ATOM 1867 C CA . HIS A 1 247 ? 4.156 -4.863 -18.137 1.00 82.44 247 HIS A CA 1
ATOM 1868 C C . HIS A 1 247 ? 2.978 -4.139 -17.478 1.00 82.44 247 HIS A C 1
ATOM 1870 O O . HIS A 1 247 ? 3.128 -3.009 -17.017 1.00 82.44 247 HIS A O 1
ATOM 1876 N N . GLN A 1 248 ? 1.819 -4.797 -17.374 1.00 82.81 248 GLN A N 1
ATOM 1877 C CA . GLN A 1 248 ? 0.640 -4.221 -16.729 1.00 82.81 248 GLN A CA 1
ATOM 1878 C C . GLN A 1 248 ? 0.877 -3.974 -15.234 1.00 82.81 248 GLN A C 1
ATOM 1880 O O . GLN A 1 248 ? 0.557 -2.890 -14.751 1.00 82.81 248 GLN A O 1
ATOM 1885 N N . SER A 1 249 ? 1.488 -4.926 -14.518 1.00 78.31 249 SER A N 1
ATOM 1886 C CA . SER A 1 249 ? 1.841 -4.761 -13.101 1.00 78.31 249 SER A CA 1
ATOM 1887 C C . SER A 1 249 ? 2.874 -3.658 -12.871 1.00 78.31 249 SER A C 1
ATOM 1889 O O . SER A 1 249 ? 2.860 -3.019 -11.826 1.00 78.31 249 SER A O 1
ATOM 1891 N N . MET A 1 250 ? 3.727 -3.382 -13.863 1.00 72.81 250 MET A N 1
ATOM 1892 C CA . MET A 1 250 ? 4.697 -2.281 -13.824 1.00 72.81 250 MET A CA 1
ATOM 1893 C C . MET A 1 250 ? 4.099 -0.930 -14.267 1.00 72.81 250 MET A C 1
ATOM 1895 O O . MET A 1 250 ? 4.789 0.094 -14.257 1.00 72.81 250 MET A O 1
ATOM 1899 N N . GLY A 1 251 ? 2.823 -0.899 -14.673 1.00 80.00 251 GLY A N 1
ATOM 1900 C CA . GLY A 1 251 ? 2.163 0.300 -15.193 1.00 80.00 251 GLY A CA 1
ATOM 1901 C C . GLY A 1 251 ? 2.710 0.764 -16.548 1.00 80.00 251 GLY A C 1
ATOM 1902 O O . GLY A 1 251 ? 2.672 1.961 -16.841 1.00 80.00 251 GLY A O 1
ATOM 1903 N N . LEU A 1 252 ? 3.246 -0.157 -17.355 1.00 79.69 252 LEU A N 1
ATOM 1904 C CA . LEU A 1 252 ? 3.836 0.102 -18.669 1.00 79.69 252 LEU A CA 1
ATOM 1905 C C . LEU A 1 252 ? 2.896 -0.341 -19.797 1.00 79.69 252 LEU A C 1
ATOM 1907 O O . LEU A 1 252 ? 2.362 -1.454 -19.796 1.00 79.69 252 LEU A O 1
ATOM 1911 N N . ASP A 1 253 ? 2.715 0.549 -20.770 1.00 82.06 253 ASP A N 1
ATOM 1912 C CA . ASP A 1 253 ? 2.014 0.298 -22.023 1.00 82.06 253 ASP A CA 1
ATOM 1913 C C . ASP A 1 253 ? 3.002 -0.268 -23.040 1.00 82.06 253 ASP A C 1
ATOM 1915 O O . ASP A 1 253 ? 3.780 0.467 -23.657 1.00 82.06 253 ASP A O 1
ATOM 1919 N N . HIS A 1 254 ? 2.955 -1.588 -23.181 1.00 87.94 254 HIS A N 1
ATOM 1920 C CA . HIS A 1 254 ? 3.782 -2.374 -24.088 1.00 87.94 254 HIS A CA 1
ATOM 1921 C C . HIS A 1 254 ? 2.986 -2.790 -25.347 1.00 87.94 254 HIS A C 1
ATOM 1923 O O . HIS A 1 254 ? 3.328 -3.741 -26.053 1.00 87.94 254 HIS A O 1
ATOM 1929 N N . ARG A 1 255 ? 1.872 -2.107 -25.659 1.00 85.88 255 ARG A N 1
ATOM 1930 C CA . ARG A 1 255 ? 1.101 -2.386 -26.883 1.00 85.88 255 ARG A CA 1
ATOM 1931 C C . ARG A 1 255 ? 1.931 -2.067 -28.125 1.00 85.88 255 ARG A C 1
ATOM 1933 O O . ARG A 1 255 ? 2.565 -1.020 -28.216 1.00 85.88 255 ARG A O 1
ATOM 1940 N N . ASN A 1 256 ? 1.868 -2.956 -29.117 1.00 87.44 256 ASN A N 1
ATOM 1941 C CA . ASN A 1 256 ? 2.622 -2.850 -30.372 1.00 87.44 256 ASN A CA 1
ATOM 1942 C C . ASN A 1 256 ? 4.150 -2.810 -30.177 1.00 87.44 256 ASN A C 1
ATOM 1944 O O . ASN A 1 256 ? 4.847 -2.152 -30.948 1.00 87.44 256 ASN A O 1
ATOM 1948 N N . ARG A 1 257 ? 4.665 -3.456 -29.130 1.00 91.12 257 ARG A N 1
ATOM 1949 C CA . ARG A 1 257 ? 6.095 -3.611 -28.831 1.00 91.12 257 ARG A CA 1
ATOM 1950 C C . ARG A 1 257 ? 6.424 -5.085 -28.649 1.00 91.12 257 ARG A C 1
ATOM 1952 O O . ARG A 1 257 ? 5.513 -5.899 -28.472 1.00 91.12 257 ARG A O 1
ATOM 1959 N N . VAL A 1 258 ? 7.701 -5.431 -28.746 1.00 94.19 258 VAL A N 1
ATOM 1960 C CA . VAL A 1 258 ? 8.150 -6.824 -28.663 1.00 94.19 258 VAL A CA 1
ATOM 1961 C C . VAL A 1 258 ? 9.422 -6.902 -27.843 1.00 94.19 258 VAL A C 1
ATOM 1963 O O . VAL A 1 258 ? 10.394 -6.249 -28.197 1.00 94.19 258 VAL A O 1
ATOM 1966 N N . ASP A 1 259 ? 9.447 -7.761 -26.832 1.00 92.81 259 ASP A N 1
ATOM 1967 C CA . ASP A 1 259 ? 10.685 -8.098 -26.136 1.00 92.81 259 ASP A CA 1
ATOM 1968 C C . ASP A 1 259 ? 11.252 -9.398 -26.668 1.00 92.81 259 ASP A C 1
ATOM 1970 O O . ASP A 1 259 ? 10.543 -10.396 -26.833 1.00 92.81 259 ASP A O 1
ATOM 1974 N N . VAL A 1 260 ? 12.561 -9.392 -26.877 1.00 94.56 260 VAL A N 1
ATOM 1975 C CA . VAL A 1 260 ? 13.341 -10.550 -27.282 1.00 94.56 260 VAL A CA 1
ATOM 1976 C C . VAL A 1 260 ? 14.337 -10.866 -26.173 1.00 94.56 260 VAL A C 1
ATOM 1978 O O . VAL A 1 260 ? 15.189 -10.036 -25.847 1.00 94.56 260 VAL A O 1
ATOM 1981 N N . ALA A 1 261 ? 14.270 -12.082 -25.628 1.00 91.88 261 ALA A N 1
ATOM 1982 C CA . ALA A 1 261 ? 15.135 -12.579 -24.557 1.00 91.88 261 ALA A CA 1
ATOM 1983 C C . ALA A 1 261 ? 16.551 -12.909 -25.063 1.00 91.88 261 ALA A C 1
ATOM 1985 O O . ALA A 1 261 ? 17.017 -14.049 -25.008 1.00 91.88 261 ALA A O 1
ATOM 1986 N N . LEU A 1 262 ? 17.240 -11.899 -25.589 1.00 90.44 262 LEU A N 1
ATOM 1987 C CA . LEU A 1 262 ? 18.644 -11.951 -25.969 1.00 90.44 262 LEU A CA 1
ATOM 1988 C C . LEU A 1 262 ? 19.421 -10.913 -25.168 1.00 90.44 262 LEU A C 1
ATOM 1990 O O . LEU A 1 262 ? 19.031 -9.750 -25.096 1.00 90.44 262 LEU A O 1
ATOM 1994 N N . ASN A 1 263 ? 20.571 -11.319 -24.637 1.00 87.69 263 ASN A N 1
ATOM 1995 C CA . ASN A 1 263 ? 21.539 -10.373 -24.108 1.00 87.69 263 ASN A CA 1
ATOM 1996 C C . ASN A 1 263 ? 22.078 -9.511 -25.273 1.00 87.69 263 ASN A C 1
ATOM 1998 O O . ASN A 1 263 ? 22.476 -10.074 -26.295 1.00 87.69 263 ASN A O 1
ATOM 2002 N N . PRO A 1 264 ? 22.105 -8.173 -25.164 1.00 91.62 264 PRO A N 1
ATOM 2003 C CA . PRO A 1 264 ? 22.501 -7.293 -26.265 1.00 91.62 264 PRO A CA 1
ATOM 2004 C C . PRO A 1 264 ? 23.980 -7.365 -26.673 1.00 91.62 264 PRO A C 1
ATOM 2006 O O . PRO A 1 264 ? 24.310 -6.858 -27.749 1.00 91.62 264 PRO A O 1
ATOM 2009 N N . ASP A 1 265 ? 24.850 -7.967 -25.858 1.00 88.81 265 ASP A N 1
ATOM 2010 C CA . ASP A 1 265 ? 26.286 -8.089 -26.147 1.00 88.81 265 ASP A CA 1
ATOM 2011 C C . ASP A 1 265 ? 26.699 -9.496 -26.602 1.00 88.81 265 ASP A C 1
ATOM 2013 O O . ASP A 1 265 ? 27.829 -9.698 -27.045 1.00 88.81 265 ASP A O 1
ATOM 2017 N N . GLN A 1 266 ? 25.795 -10.480 -26.539 1.00 88.44 266 GLN A N 1
ATOM 2018 C CA . GLN A 1 266 ? 26.066 -11.803 -27.105 1.00 88.44 266 GLN A CA 1
ATOM 2019 C C . GLN A 1 266 ? 25.974 -11.765 -28.645 1.00 88.44 266 GLN A C 1
ATOM 2021 O O . GLN A 1 266 ? 25.314 -10.873 -29.191 1.00 88.44 266 GLN A O 1
ATOM 2026 N N . PRO A 1 267 ? 26.574 -12.727 -29.373 1.00 90.56 267 PRO A N 1
ATOM 2027 C CA . PRO A 1 267 ? 26.632 -12.698 -30.839 1.00 90.56 267 PRO A CA 1
ATOM 2028 C C . PRO A 1 267 ? 25.269 -12.497 -31.524 1.00 90.56 267 PRO A C 1
ATOM 2030 O O . PRO A 1 267 ? 25.147 -11.719 -32.470 1.00 90.56 267 PRO A O 1
ATOM 2033 N N . GLU A 1 268 ? 24.228 -13.160 -31.024 1.00 90.12 268 GLU A N 1
ATOM 2034 C CA . GLU A 1 268 ? 22.853 -13.068 -31.513 1.00 90.12 268 GLU A CA 1
ATOM 2035 C C . GLU A 1 268 ? 22.231 -11.694 -31.247 1.00 90.12 268 GLU A C 1
ATOM 2037 O O . GLU A 1 268 ? 21.519 -11.171 -32.104 1.00 90.12 268 GLU A O 1
ATOM 2042 N N . GLY A 1 269 ? 22.503 -11.106 -30.078 1.00 92.81 269 GLY A N 1
ATOM 2043 C CA . GLY A 1 269 ? 22.009 -9.781 -29.702 1.00 92.81 269 GLY A CA 1
ATOM 2044 C C . GLY A 1 269 ? 22.678 -8.672 -30.509 1.00 92.81 269 GLY A C 1
ATOM 2045 O O . GLY A 1 269 ? 21.990 -7.804 -31.045 1.00 92.81 269 GLY A O 1
ATOM 2046 N N . LEU A 1 270 ? 24.001 -8.748 -30.686 1.00 95.25 270 LEU A N 1
ATOM 2047 C CA . LEU A 1 270 ? 24.760 -7.834 -31.545 1.00 95.25 270 LEU A CA 1
ATOM 2048 C C . LEU A 1 270 ? 24.256 -7.878 -32.990 1.00 95.25 270 LEU A C 1
ATOM 2050 O O . LEU A 1 270 ? 24.026 -6.835 -33.601 1.00 95.25 270 LEU A O 1
ATOM 2054 N N . TRP A 1 271 ? 24.045 -9.083 -33.526 1.00 97.38 271 TRP A N 1
ATOM 2055 C CA . TRP A 1 271 ? 23.523 -9.253 -34.879 1.00 97.38 271 TRP A CA 1
ATOM 2056 C C . TRP A 1 271 ? 22.101 -8.697 -35.023 1.00 97.38 271 TRP A C 1
ATOM 2058 O O . TRP A 1 271 ? 21.812 -8.004 -36.000 1.00 97.38 271 TRP A O 1
ATOM 2068 N N . LEU A 1 272 ? 21.220 -8.961 -34.049 1.00 96.50 272 LEU A N 1
ATOM 2069 C CA . LEU A 1 272 ? 19.846 -8.458 -34.078 1.00 96.50 272 LEU A CA 1
ATOM 2070 C C . LEU A 1 272 ? 19.821 -6.928 -34.057 1.00 96.50 272 LEU A C 1
ATOM 2072 O O . LEU A 1 272 ? 19.117 -6.322 -34.858 1.00 96.50 272 LEU A O 1
ATOM 2076 N N . ARG A 1 273 ? 20.638 -6.295 -33.213 1.00 96.00 273 ARG A N 1
ATOM 2077 C CA . ARG A 1 273 ? 20.769 -4.833 -33.175 1.00 96.00 273 ARG A CA 1
ATOM 2078 C C . ARG A 1 273 ? 21.193 -4.257 -34.523 1.00 96.00 273 ARG A C 1
ATOM 2080 O O . ARG A 1 273 ? 20.541 -3.351 -35.026 1.00 96.00 273 ARG A O 1
ATOM 2087 N N . GLN A 1 274 ? 22.210 -4.837 -35.158 1.00 96.56 274 GLN A N 1
ATOM 2088 C CA . GLN A 1 274 ? 22.653 -4.411 -36.490 1.00 96.56 274 GLN A CA 1
ATOM 2089 C C . GLN A 1 274 ? 21.568 -4.596 -37.562 1.00 96.56 274 GLN A C 1
ATOM 2091 O O . GLN A 1 274 ? 21.467 -3.797 -38.493 1.00 96.56 274 GLN A O 1
ATOM 2096 N N . LEU A 1 275 ? 20.753 -5.652 -37.470 1.00 96.00 275 LEU A N 1
ATOM 2097 C CA . LEU A 1 275 ? 19.600 -5.820 -38.354 1.00 96.00 275 LEU A CA 1
ATOM 2098 C C . LEU A 1 275 ? 18.573 -4.702 -38.134 1.00 96.00 275 LEU A C 1
ATOM 2100 O O . LEU A 1 275 ? 18.154 -4.087 -39.112 1.00 96.00 275 LEU A O 1
ATOM 2104 N N . LEU A 1 276 ? 18.202 -4.426 -36.882 1.00 95.56 276 LEU A N 1
ATOM 2105 C CA . LEU A 1 276 ? 17.235 -3.379 -36.536 1.00 95.56 276 LEU A CA 1
ATOM 2106 C C . LEU A 1 276 ? 17.717 -1.995 -36.990 1.00 95.56 276 LEU A C 1
ATOM 2108 O O . LEU A 1 276 ? 16.936 -1.244 -37.567 1.00 95.56 276 LEU A O 1
ATOM 2112 N N . GLU A 1 277 ? 19.010 -1.700 -36.843 1.00 95.00 277 GLU A N 1
ATOM 2113 C CA . GLU A 1 277 ? 19.624 -0.459 -37.336 1.00 95.00 277 GLU A CA 1
ATOM 2114 C C . GLU A 1 277 ? 19.547 -0.345 -38.862 1.00 95.00 277 GLU A C 1
ATOM 2116 O O . GLU A 1 277 ? 19.148 0.695 -39.381 1.00 95.00 277 GLU A O 1
ATOM 2121 N N . ARG A 1 278 ? 19.840 -1.422 -39.608 1.00 94.19 278 ARG A N 1
ATOM 2122 C CA . ARG A 1 278 ? 19.698 -1.426 -41.079 1.00 94.19 278 ARG A CA 1
ATOM 2123 C C . ARG A 1 278 ? 18.252 -1.224 -41.528 1.00 94.19 278 ARG A C 1
ATOM 2125 O O . ARG A 1 278 ? 18.008 -0.561 -42.535 1.00 94.19 278 ARG A O 1
ATOM 2132 N N . LEU A 1 279 ? 17.301 -1.793 -40.792 1.00 92.75 279 LEU A N 1
ATOM 2133 C CA . LEU A 1 279 ? 15.869 -1.633 -41.045 1.00 92.75 279 LEU A CA 1
ATOM 2134 C C . LEU A 1 279 ? 15.312 -0.311 -40.487 1.00 92.75 279 LEU A C 1
ATOM 2136 O O . LEU A 1 279 ? 14.138 -0.021 -40.697 1.00 92.75 279 LEU A O 1
ATOM 2140 N N . HIS A 1 280 ? 16.145 0.501 -39.823 1.00 92.56 280 HIS A N 1
ATOM 2141 C CA . HIS A 1 280 ? 15.769 1.750 -39.155 1.00 92.56 280 HIS A CA 1
ATOM 2142 C C . HIS A 1 280 ? 14.652 1.579 -38.112 1.00 92.56 280 HIS A C 1
ATOM 2144 O O . HIS A 1 280 ? 13.898 2.515 -37.843 1.00 92.56 280 HIS A O 1
ATOM 2150 N N . VAL A 1 281 ? 14.560 0.394 -37.504 1.00 93.69 281 VAL A N 1
ATOM 2151 C CA . VAL A 1 281 ? 13.564 0.062 -36.483 1.00 93.69 281 VAL A CA 1
ATOM 2152 C C . VAL A 1 281 ? 14.073 0.522 -35.112 1.00 93.69 281 VAL A C 1
ATOM 2154 O O . VAL A 1 281 ? 15.185 0.146 -34.731 1.00 93.69 281 VAL A O 1
ATOM 2157 N N . PRO A 1 282 ? 13.293 1.310 -34.346 1.00 92.38 282 PRO A N 1
ATOM 2158 C CA . PRO A 1 282 ? 13.687 1.725 -33.003 1.00 92.38 282 PRO A CA 1
ATOM 2159 C C . PRO A 1 282 ? 13.827 0.532 -32.052 1.00 92.38 282 PRO A C 1
ATOM 2161 O O . PRO A 1 282 ? 13.031 -0.408 -32.114 1.00 92.38 282 PRO A O 1
ATOM 2164 N N . TYR A 1 283 ? 14.798 0.591 -31.139 1.00 94.06 283 TYR A N 1
ATOM 2165 C CA . TYR A 1 283 ? 14.944 -0.400 -30.072 1.00 94.06 283 TYR A CA 1
ATOM 2166 C C . TYR A 1 283 ? 15.594 0.167 -28.803 1.00 94.06 283 TYR A C 1
ATOM 2168 O O . TYR A 1 283 ? 16.319 1.169 -28.822 1.00 94.06 283 TYR A O 1
ATOM 2176 N N . LEU A 1 284 ? 15.352 -0.534 -27.696 1.00 91.81 284 LEU A N 1
ATOM 2177 C CA . LEU A 1 284 ? 16.042 -0.388 -26.420 1.00 91.81 284 LEU A CA 1
ATOM 2178 C C . LEU A 1 284 ? 16.701 -1.727 -26.074 1.00 91.81 284 LEU A C 1
ATOM 2180 O O . LEU A 1 284 ? 16.061 -2.771 -26.111 1.00 91.81 284 LEU A O 1
ATOM 2184 N N . ALA A 1 285 ? 17.989 -1.715 -25.761 1.00 92.50 285 ALA A N 1
ATOM 2185 C CA . ALA A 1 285 ? 18.752 -2.901 -25.401 1.00 92.50 285 ALA A CA 1
ATOM 2186 C C . ALA A 1 285 ? 19.241 -2.767 -23.960 1.00 92.50 285 ALA A C 1
ATOM 2188 O O . ALA A 1 285 ? 20.087 -1.924 -23.654 1.00 92.50 285 ALA A O 1
ATOM 2189 N N . PHE A 1 286 ? 18.701 -3.613 -23.089 1.00 90.31 286 PHE A N 1
ATOM 2190 C CA . PHE A 1 286 ? 19.007 -3.640 -21.668 1.00 90.31 286 PHE A CA 1
ATOM 2191 C C . PHE A 1 286 ? 20.117 -4.659 -21.410 1.00 90.31 286 PHE A C 1
ATOM 2193 O O . PHE A 1 286 ? 19.945 -5.852 -21.672 1.00 90.31 286 PHE A O 1
ATOM 2200 N N . ARG A 1 287 ? 21.268 -4.202 -20.904 1.00 87.50 287 ARG A N 1
ATOM 2201 C CA . ARG A 1 287 ? 22.388 -5.078 -20.512 1.00 87.50 287 ARG A CA 1
ATOM 2202 C C . ARG A 1 287 ? 22.174 -5.748 -19.157 1.00 87.50 287 ARG A C 1
ATOM 2204 O O . ARG A 1 287 ? 22.766 -6.787 -18.877 1.00 87.50 287 ARG A O 1
ATOM 2211 N N . SER A 1 288 ? 21.321 -5.166 -18.324 1.00 82.44 288 SER A N 1
ATOM 2212 C CA . SER A 1 288 ? 20.938 -5.658 -17.002 1.00 82.44 288 SER A CA 1
ATOM 2213 C C . SER A 1 288 ? 19.493 -5.261 -16.690 1.00 82.44 288 SER A C 1
ATOM 2215 O O . SER A 1 288 ? 18.837 -4.586 -17.484 1.00 82.44 288 SER A O 1
ATOM 2217 N N . ALA A 1 289 ? 18.973 -5.710 -15.547 1.00 76.75 289 ALA A N 1
ATOM 2218 C CA . ALA A 1 289 ? 17.693 -5.221 -15.045 1.00 76.75 289 ALA A CA 1
ATOM 2219 C C . ALA A 1 289 ? 17.768 -3.707 -14.757 1.00 76.75 289 ALA A C 1
ATOM 2221 O O . ALA A 1 289 ? 18.775 -3.219 -14.244 1.00 76.75 289 ALA A O 1
ATOM 2222 N N . VAL A 1 290 ? 16.690 -2.983 -15.071 1.00 73.94 290 VAL A N 1
ATOM 2223 C CA . VAL A 1 290 ? 16.552 -1.533 -14.879 1.00 73.94 290 VAL A CA 1
ATOM 2224 C C . VAL A 1 290 ? 15.235 -1.240 -14.170 1.00 73.94 290 VAL A C 1
ATOM 2226 O O . VAL A 1 290 ? 14.158 -1.605 -14.648 1.00 73.94 290 VAL A O 1
ATOM 2229 N N . THR A 1 291 ? 15.314 -0.537 -13.042 1.00 64.50 291 THR A N 1
ATOM 2230 C CA . THR A 1 291 ? 14.165 -0.160 -12.215 1.00 64.50 291 THR A CA 1
ATOM 2231 C C . THR A 1 291 ? 13.032 0.461 -13.025 1.00 64.50 291 THR A C 1
ATOM 2233 O O . THR A 1 291 ? 13.211 1.459 -13.720 1.00 64.50 291 THR A O 1
ATOM 2236 N N . GLY A 1 292 ? 11.838 -0.125 -12.905 1.00 69.19 292 GLY A N 1
ATOM 2237 C CA . GLY A 1 292 ? 10.625 0.390 -13.541 1.00 69.19 292 GLY A CA 1
ATOM 2238 C C . GLY A 1 292 ? 10.601 0.292 -15.070 1.00 69.19 292 GLY A C 1
ATOM 2239 O O . GLY A 1 292 ? 9.669 0.828 -15.666 1.00 69.19 292 GLY A O 1
ATOM 2240 N N . ALA A 1 293 ? 11.581 -0.379 -15.691 1.00 72.12 293 ALA A N 1
ATOM 2241 C CA . ALA A 1 293 ? 11.702 -0.495 -17.145 1.00 72.12 293 ALA A CA 1
ATOM 2242 C C . ALA A 1 293 ? 12.015 -1.921 -17.638 1.00 72.12 293 ALA A C 1
ATOM 2244 O O . ALA A 1 293 ? 11.404 -2.350 -18.609 1.00 72.12 293 ALA A O 1
ATOM 2245 N N . ALA A 1 294 ? 12.916 -2.664 -16.981 1.00 79.50 294 ALA A N 1
ATOM 2246 C CA . ALA A 1 294 ? 13.382 -3.980 -17.430 1.00 79.50 294 ALA A CA 1
ATOM 2247 C C . ALA A 1 294 ? 13.679 -4.925 -16.254 1.00 79.50 294 ALA A C 1
ATOM 2249 O O . ALA A 1 294 ? 14.364 -4.551 -15.306 1.00 79.50 294 ALA A O 1
ATOM 2250 N N . THR A 1 295 ? 13.224 -6.176 -16.328 1.00 77.38 295 THR A N 1
ATOM 2251 C CA . THR A 1 295 ? 13.429 -7.182 -15.264 1.00 77.38 295 THR A CA 1
ATOM 2252 C C . THR A 1 295 ? 14.660 -8.070 -15.478 1.00 77.38 295 THR A C 1
ATOM 2254 O O . THR A 1 295 ? 15.109 -8.728 -14.543 1.00 77.38 295 THR A O 1
ATOM 2257 N N . ALA A 1 296 ? 15.221 -8.093 -16.688 1.00 80.38 296 ALA A N 1
ATOM 2258 C CA . ALA A 1 296 ? 16.390 -8.888 -17.074 1.00 80.38 296 ALA A CA 1
ATOM 2259 C C . ALA A 1 296 ? 17.042 -8.301 -18.345 1.00 80.38 296 ALA A C 1
ATOM 2261 O O . ALA A 1 296 ? 16.414 -7.461 -18.994 1.00 80.38 296 ALA A O 1
ATOM 2262 N N . PRO A 1 297 ? 18.253 -8.738 -18.747 1.00 88.06 297 PRO A N 1
ATOM 2263 C CA . PRO A 1 297 ? 18.829 -8.358 -20.035 1.00 88.06 297 PRO A CA 1
ATOM 2264 C C . PRO A 1 297 ? 17.962 -8.845 -21.205 1.00 88.06 297 PRO A C 1
ATOM 2266 O O . PRO A 1 297 ? 17.695 -10.042 -21.320 1.00 88.06 297 PRO A O 1
ATOM 2269 N N . HIS A 1 298 ? 17.525 -7.930 -22.065 1.00 93.06 298 HIS A N 1
ATOM 2270 C CA . HIS A 1 298 ? 16.725 -8.229 -23.255 1.00 93.06 298 HIS A CA 1
ATOM 2271 C C . HIS A 1 298 ? 16.788 -7.069 -24.259 1.00 93.06 298 HIS A C 1
ATOM 2273 O O . HIS A 1 298 ? 17.280 -5.979 -23.950 1.00 93.06 298 HIS A O 1
ATOM 2279 N N . ILE A 1 299 ? 16.277 -7.302 -25.469 1.00 94.44 299 ILE A N 1
ATOM 2280 C CA . ILE A 1 299 ? 16.110 -6.273 -26.500 1.00 94.44 299 ILE A CA 1
ATOM 2281 C C . ILE A 1 299 ? 14.613 -6.009 -26.676 1.00 94.44 299 ILE A C 1
ATOM 2283 O O . ILE A 1 299 ? 13.879 -6.892 -27.115 1.00 94.44 299 ILE A O 1
ATOM 2287 N N . HIS A 1 300 ? 14.184 -4.793 -26.356 1.00 94.44 300 HIS A N 1
ATOM 2288 C CA . HIS A 1 300 ? 12.844 -4.258 -26.595 1.00 94.44 300 HIS A CA 1
ATOM 2289 C C . HIS A 1 300 ? 12.803 -3.606 -27.981 1.00 94.44 300 HIS A C 1
ATOM 2291 O O . HIS A 1 300 ? 13.559 -2.674 -28.264 1.00 94.44 300 HIS A O 1
ATOM 2297 N N . ILE A 1 301 ? 11.918 -4.080 -28.851 1.00 93.75 301 ILE A N 1
ATOM 2298 C CA . ILE A 1 301 ? 11.729 -3.613 -30.227 1.00 93.75 301 ILE A CA 1
ATOM 2299 C C . ILE A 1 301 ? 10.525 -2.668 -30.288 1.00 93.75 301 ILE A C 1
ATOM 2301 O O . ILE A 1 301 ? 9.424 -2.965 -29.808 1.00 93.75 301 ILE A O 1
ATOM 2305 N N . GLY A 1 302 ? 10.739 -1.527 -30.936 1.00 88.69 302 GLY A N 1
ATOM 2306 C CA . GLY A 1 302 ? 9.818 -0.404 -30.993 1.00 88.69 302 GLY A CA 1
ATOM 2307 C C . GLY A 1 302 ? 10.263 0.746 -30.091 1.00 88.69 302 GLY A C 1
ATOM 2308 O O . GLY A 1 302 ? 11.296 0.696 -29.424 1.00 88.69 302 GLY A O 1
ATOM 2309 N N . THR A 1 303 ? 9.474 1.821 -30.054 1.00 81.75 303 THR A N 1
ATOM 2310 C CA . THR A 1 303 ? 9.749 2.932 -29.128 1.00 81.75 303 THR A CA 1
ATOM 2311 C C . THR A 1 303 ? 9.591 2.473 -27.676 1.00 81.75 303 THR A C 1
ATOM 2313 O O . THR A 1 303 ? 8.837 1.537 -27.403 1.00 81.75 303 THR A O 1
ATOM 2316 N N . GLY A 1 304 ? 10.220 3.175 -26.730 1.00 76.38 304 GLY A N 1
ATOM 2317 C CA . GLY A 1 304 ? 10.044 2.889 -25.303 1.00 76.38 304 GLY A CA 1
ATOM 2318 C C . GLY A 1 304 ? 8.573 2.877 -24.871 1.00 76.38 304 GLY A C 1
ATOM 2319 O O . GLY A 1 304 ? 7.760 3.657 -25.383 1.00 76.38 304 GLY A O 1
ATOM 2320 N N . SER A 1 305 ? 8.245 1.972 -23.947 1.00 75.62 305 SER A N 1
ATOM 2321 C CA . SER A 1 305 ? 6.915 1.857 -23.345 1.00 75.62 305 SER A CA 1
ATOM 2322 C C . SER A 1 305 ? 6.528 3.149 -22.629 1.00 75.62 305 SER A C 1
ATOM 2324 O O . SER A 1 305 ? 7.340 3.769 -21.941 1.00 75.62 305 SER A O 1
ATOM 2326 N N . THR A 1 306 ? 5.269 3.555 -22.778 1.00 76.50 306 THR A N 1
ATOM 2327 C CA . THR A 1 306 ? 4.716 4.718 -22.060 1.00 76.50 306 THR A CA 1
ATOM 2328 C C . THR A 1 306 ? 4.014 4.265 -20.783 1.00 76.50 306 THR A C 1
ATOM 2330 O O . THR A 1 306 ? 3.806 3.072 -20.581 1.00 76.50 306 THR A O 1
ATOM 2333 N N . ARG A 1 307 ? 3.653 5.181 -19.880 1.00 75.56 307 ARG A N 1
ATOM 2334 C CA . ARG A 1 307 ? 2.846 4.808 -18.710 1.00 75.56 307 ARG A CA 1
ATOM 2335 C C . ARG A 1 307 ? 1.413 4.505 -19.142 1.00 75.56 307 ARG A C 1
ATOM 2337 O O . ARG A 1 307 ? 0.816 5.285 -19.887 1.00 75.56 307 ARG A O 1
ATOM 2344 N N . LEU A 1 308 ? 0.844 3.411 -18.637 1.00 71.06 308 LEU A N 1
ATOM 2345 C CA . LEU A 1 308 ? -0.588 3.156 -18.784 1.00 71.06 308 LEU A CA 1
ATOM 2346 C C . LEU A 1 308 ? -1.348 4.298 -18.105 1.00 71.06 308 LEU A C 1
ATOM 2348 O O . LEU A 1 308 ? -1.173 4.547 -16.913 1.00 71.06 308 LEU A O 1
ATOM 2352 N N . LYS A 1 309 ? -2.203 4.995 -18.861 1.00 56.69 309 LYS A N 1
ATOM 2353 C CA . LYS A 1 309 ? -3.172 5.919 -18.269 1.00 56.69 309 LYS A CA 1
ATOM 2354 C C . LYS A 1 309 ? -4.156 5.081 -17.460 1.00 56.69 309 LYS A C 1
ATOM 2356 O O . LYS A 1 309 ? -5.053 4.464 -18.032 1.00 56.69 309 LYS A O 1
ATOM 2361 N N . ILE A 1 310 ? -3.970 5.036 -16.145 1.00 49.38 310 ILE A N 1
ATOM 2362 C CA . ILE A 1 310 ? -4.994 4.527 -15.240 1.00 49.38 310 ILE A CA 1
ATOM 2363 C C . ILE A 1 310 ? -6.149 5.518 -15.360 1.00 49.38 310 ILE A C 1
ATOM 2365 O O . ILE A 1 310 ? -6.025 6.673 -14.961 1.00 49.38 310 ILE A O 1
ATOM 2369 N N . ALA A 1 311 ? -7.238 5.103 -16.005 1.00 38.06 311 ALA A N 1
ATOM 2370 C CA . ALA A 1 311 ? -8.467 5.871 -15.960 1.00 38.06 311 ALA A CA 1
ATOM 2371 C C . ALA A 1 311 ? -8.885 5.931 -14.489 1.00 38.06 311 ALA A C 1
ATOM 2373 O O . ALA A 1 311 ? -9.170 4.887 -13.900 1.00 38.06 311 ALA A O 1
ATOM 2374 N N . ALA A 1 312 ? -8.850 7.129 -13.903 1.00 34.31 312 ALA A N 1
ATOM 2375 C CA . ALA A 1 312 ? -9.426 7.377 -12.593 1.00 34.31 312 ALA A CA 1
ATOM 2376 C C . ALA A 1 312 ? -10.874 6.868 -12.628 1.00 34.31 312 ALA A C 1
ATOM 2378 O O . ALA A 1 312 ? -11.650 7.260 -13.505 1.00 34.31 312 ALA A O 1
ATOM 2379 N N . ARG A 1 313 ? -11.182 5.910 -11.758 1.00 33.59 313 ARG A N 1
ATOM 2380 C CA . ARG A 1 313 ? -12.535 5.422 -11.505 1.00 33.59 313 ARG A CA 1
ATOM 2381 C C . ARG A 1 313 ? -12.984 5.954 -10.163 1.00 33.59 313 ARG A C 1
ATOM 2383 O O . ARG A 1 313 ? -12.125 5.960 -9.255 1.00 33.59 313 ARG A O 1
#

Radius of gyration: 31.99 Å; chains: 1; bounding box: 76×70×84 Å

Sequence (313 aa):
MSKSAKWPIYGAILCMLAGFPGWGQSAAGQGGAGDKASSDGVAAGKSAAGDAPESDGASALSEALLKRAQDEVTRVRALVEQGTLPKSLLEQMEAKLADAEDEAVLSRTLYGAARLQDMTEEQAQAMVGAAQRRVDRESRIVAERQKLLDDGIISKSELRSYQDELDARTRVLDLAENRVKLLEELRAMAETEKRLERLGHSPGEVLIRYDGNGMFSLSDLPVIESEYQKRFHRALPVSALGQTLVHQSMGLDHRNRVDVALNPDQPEGLWLRQLLERLHVPYLAFRSAVTGAATAPHIHIGTGSTRLKIAAR

Foldseek 3Di:
DDDDDDDDDDDDDDDDDDDDDDDDDDDDDDDDDDDDDDDDDDDDDDPPPDDDDPLVVQLVVLVVQLVVLVVVLVVVVVCVVVVNDDPVVSVVSVVSNLLSVLSNLCSCQVRHPDDLQNADPVSLCSNLVSLVVQLVVLVVVLVVVVVCVVVVNDDPVVSVVSVVVSVVSVVSNVSSVVSVVVSVVVVVQVVVVVVCVVVVQDPCNFKPWQCFVLDAAPVCVVVLQVVLCVVPVDGFQWPDDFDDPVCVVLQWGRHRKTKTPDACPPPSNVVSVVVCVVVSWIKMFGNAADPSAGDGTIIMTGDGTDGHPPDDD

pLDDT: mean 77.08, std 23.67, range [27.22, 98.44]